Protein AF-A0A2V9BYD5-F1 (afdb_monomer)

pLDDT: mean 84.2, std 12.73, range [45.75, 96.81]

Foldseek 3Di:
DDPVLVVLLVVLLVQLVVLLVVLVVVDDPPPVVLLVLLLVLLLVQLLLWFDFVLDPDTDGLSVLSLLLCLLQHDLSSSLVSLLSSLQSNQCNNDPDNHDPSSSSSSSSQSNNLSNCLSVVLVVVCVVDVDPASLSSLLSSLVRSQCSSLLSVLVSVCVVVVHDSVVSSCSSCVPVVVVSVVSSVLSSVLSRVDDSNCSSVSSVVVSVVSVVVSVVSVVVVVVVVVVVPDPPPVVVVVVVVVVD

Radius of gyration: 20.86 Å; Cα contacts (8 Å, |Δi|>4): 288; chains: 1; bounding box: 42×45×77 Å

Solvent-accessible surface area (backbone atoms only — not comparable to full-atom values): 12587 Å² total; per-residue (Å²): 122,47,70,68,32,52,53,50,46,50,50,45,30,50,53,14,50,50,52,50,52,55,22,61,77,61,62,70,86,72,64,56,67,52,50,53,51,45,37,50,51,15,32,54,28,15,48,54,59,40,64,51,93,95,51,102,55,68,53,50,62,23,59,41,42,50,38,52,32,55,68,58,46,55,70,30,57,42,39,52,36,28,36,48,20,26,49,33,32,39,65,70,56,39,100,56,90,65,54,69,68,57,41,48,36,45,19,12,40,39,26,43,18,51,49,52,11,41,54,50,24,53,50,55,36,74,74,38,101,53,93,47,53,32,62,38,27,47,44,19,40,67,42,24,52,57,46,37,50,48,56,55,26,48,48,48,16,43,55,70,72,45,63,48,69,60,43,36,51,63,52,44,71,62,46,47,63,54,49,51,50,38,36,52,54,44,21,52,39,35,66,75,29,58,63,94,46,32,60,60,45,53,58,61,46,47,61,56,54,50,52,52,46,52,51,49,53,52,49,51,50,50,50,54,58,67,68,54,69,86,64,69,67,54,59,52,59,61,51,63,79,74,111

Nearest PDB structures (foldseek):
  6euq-assembly1_A  TM=2.515E-01  e=8.876E+00  Escherichia coli K-12

Mean predicted aligned error: 8.15 Å

Structure (mmCIF, N/CA/C/O backbone):
data_AF-A0A2V9BYD5-F1
#
_entry.id   AF-A0A2V9BYD5-F1
#
loop_
_atom_site.group_PDB
_atom_site.id
_atom_site.type_symbol
_atom_site.label_atom_id
_atom_site.label_alt_id
_atom_site.label_comp_id
_atom_site.label_asym_id
_atom_site.label_entity_id
_atom_site.label_seq_id
_atom_site.pdbx_PDB_ins_code
_atom_site.Cartn_x
_atom_site.Cartn_y
_atom_site.Cartn_z
_atom_site.occupancy
_atom_site.B_iso_or_equiv
_atom_site.auth_seq_id
_atom_site.auth_comp_id
_atom_site.auth_asym_id
_atom_site.auth_atom_id
_atom_site.pdbx_PDB_model_num
ATOM 1 N N . MET A 1 1 ? -22.678 6.443 14.290 1.00 62.56 1 MET A N 1
ATOM 2 C CA . MET A 1 1 ? -21.613 7.097 13.496 1.00 62.56 1 MET A CA 1
ATOM 3 C C . MET A 1 1 ? -22.011 8.544 13.267 1.00 62.56 1 MET A C 1
ATOM 5 O O . MET A 1 1 ? -23.100 8.745 12.730 1.00 62.56 1 MET A O 1
ATOM 9 N N . PRO A 1 2 ? -21.181 9.511 13.689 1.00 78.81 2 PRO A N 1
ATOM 10 C CA . PRO A 1 2 ? -21.442 10.937 13.492 1.00 78.81 2 PRO A CA 1
ATOM 11 C C . PRO A 1 2 ? -21.491 11.301 11.999 1.00 78.81 2 PRO A C 1
ATOM 13 O O . PRO A 1 2 ? -20.873 10.630 11.170 1.00 78.81 2 PRO A O 1
ATOM 16 N N . SER A 1 3 ? -22.244 12.352 11.652 1.00 85.31 3 SER A N 1
ATOM 17 C CA . SER A 1 3 ? -22.496 12.756 10.255 1.00 85.31 3 SER A CA 1
ATOM 18 C C . SER A 1 3 ? -21.201 13.048 9.485 1.00 85.31 3 SER A C 1
ATOM 20 O O . SER A 1 3 ? -21.023 12.586 8.359 1.00 85.31 3 SER A O 1
ATOM 22 N N . GLN A 1 4 ? -20.235 13.700 10.141 1.00 87.56 4 GLN A N 1
ATOM 23 C CA . GLN A 1 4 ? -18.936 14.014 9.541 1.00 87.56 4 GLN A CA 1
ATOM 24 C C . GLN A 1 4 ? -18.129 12.764 9.160 1.00 87.56 4 GLN A C 1
ATOM 26 O O . GLN A 1 4 ? -17.544 12.725 8.081 1.00 87.56 4 GLN A O 1
ATOM 31 N N . ALA A 1 5 ? -18.156 11.706 9.981 1.00 88.50 5 ALA A N 1
ATOM 32 C CA . ALA A 1 5 ? -17.495 10.441 9.651 1.00 88.50 5 ALA A CA 1
ATOM 33 C C . ALA A 1 5 ? -18.103 9.796 8.397 1.00 88.50 5 ALA A C 1
ATOM 35 O O . ALA A 1 5 ? -17.377 9.276 7.556 1.00 88.50 5 ALA A O 1
ATOM 36 N N . LYS A 1 6 ? -19.434 9.854 8.244 1.00 89.31 6 LYS A N 1
ATOM 37 C CA . LYS A 1 6 ? -20.120 9.310 7.061 1.00 89.31 6 LYS A CA 1
ATOM 38 C C . LYS A 1 6 ? -19.767 10.091 5.796 1.00 89.31 6 LYS A C 1
ATOM 40 O O . LYS A 1 6 ? -19.458 9.468 4.785 1.00 89.31 6 LYS A O 1
ATOM 45 N N . ALA A 1 7 ? -19.778 11.424 5.864 1.00 92.38 7 ALA A N 1
ATOM 46 C CA . ALA A 1 7 ? -19.403 12.284 4.743 1.00 92.38 7 ALA A CA 1
ATOM 47 C C . ALA A 1 7 ? -17.947 12.048 4.314 1.00 92.38 7 ALA A C 1
ATOM 49 O O . ALA A 1 7 ? -17.668 11.882 3.130 1.00 92.38 7 ALA A O 1
ATOM 50 N N . TYR A 1 8 ? -17.034 11.941 5.283 1.00 93.31 8 TYR A N 1
ATOM 51 C CA . TYR A 1 8 ? -15.632 11.633 5.024 1.00 93.31 8 TYR A CA 1
ATOM 52 C C . TYR A 1 8 ? -15.442 10.261 4.363 1.00 93.31 8 TYR A C 1
ATOM 54 O O . TYR A 1 8 ? -14.761 10.151 3.346 1.00 93.31 8 TYR A O 1
ATOM 62 N N . ILE A 1 9 ? -16.091 9.218 4.895 1.00 93.19 9 ILE A N 1
ATOM 63 C CA . ILE A 1 9 ? -16.059 7.874 4.304 1.00 93.19 9 ILE A CA 1
ATOM 64 C C . ILE A 1 9 ? -16.583 7.905 2.864 1.00 93.19 9 ILE A C 1
ATOM 66 O O . ILE A 1 9 ? -15.954 7.327 1.982 1.00 93.19 9 ILE A O 1
ATOM 70 N N . ALA A 1 10 ? -17.702 8.590 2.615 1.00 94.25 10 ALA A N 1
ATOM 71 C CA . ALA A 1 10 ? -18.280 8.709 1.280 1.00 94.25 10 ALA A CA 1
ATOM 72 C C . ALA A 1 10 ? -17.332 9.420 0.302 1.00 94.25 10 ALA A C 1
ATOM 74 O O . ALA A 1 10 ? -17.182 8.964 -0.828 1.00 94.25 10 ALA A O 1
ATOM 75 N N . LEU A 1 11 ? -16.646 10.479 0.745 1.00 96.38 11 LEU A N 1
ATOM 76 C CA . LEU A 1 11 ? -15.651 11.191 -0.059 1.00 96.38 11 LEU A CA 1
ATOM 77 C C . LEU A 1 11 ? -14.488 10.271 -0.439 1.00 96.38 11 LEU A C 1
ATOM 79 O O . LEU A 1 11 ? -14.145 10.174 -1.616 1.00 96.38 11 LEU A O 1
ATOM 83 N N . VAL A 1 12 ? -13.907 9.562 0.534 1.00 96.50 12 VAL A N 1
ATOM 84 C CA . VAL A 1 12 ? -12.781 8.650 0.282 1.00 96.50 12 VAL A CA 1
ATOM 85 C C . VAL A 1 12 ? -13.203 7.512 -0.646 1.00 96.50 12 VAL A C 1
ATOM 87 O O . VAL A 1 12 ? -12.491 7.227 -1.606 1.00 96.50 12 VAL A O 1
ATOM 90 N N . ILE A 1 13 ? -14.376 6.910 -0.420 1.00 96.44 13 ILE A N 1
ATOM 91 C CA . ILE A 1 13 ? -14.932 5.873 -1.302 1.00 96.44 13 ILE A CA 1
ATOM 92 C C . ILE A 1 13 ? -15.154 6.420 -2.714 1.00 96.44 13 ILE A C 1
ATOM 94 O O . ILE A 1 13 ? -14.769 5.760 -3.676 1.00 96.44 13 ILE A O 1
ATOM 98 N N . GLY A 1 14 ? -15.718 7.621 -2.854 1.00 96.69 14 GLY A N 1
ATOM 99 C CA . GLY A 1 14 ? -15.918 8.273 -4.147 1.00 96.69 14 GLY A CA 1
ATOM 100 C C . GLY A 1 14 ? -14.602 8.498 -4.894 1.00 96.69 14 GLY A C 1
ATOM 101 O O . GLY A 1 14 ? -14.488 8.123 -6.058 1.00 96.69 14 GLY A O 1
ATOM 102 N N . ALA A 1 15 ? -13.579 9.019 -4.210 1.00 96.56 15 ALA A N 1
ATOM 103 C CA . ALA A 1 15 ? -12.251 9.232 -4.783 1.00 96.56 15 ALA A CA 1
ATOM 104 C C . ALA A 1 15 ? -11.577 7.914 -5.200 1.00 96.56 15 ALA A C 1
ATOM 106 O O . ALA A 1 15 ? -11.063 7.809 -6.313 1.00 96.56 15 ALA A O 1
ATOM 107 N N . GLY A 1 16 ? -11.616 6.891 -4.341 1.00 94.44 16 GLY A N 1
ATOM 108 C CA . GLY A 1 16 ? -11.082 5.566 -4.657 1.00 94.44 16 GLY A CA 1
ATOM 109 C C . GLY A 1 16 ? -11.807 4.915 -5.836 1.00 94.44 16 GLY A C 1
ATOM 110 O O . GLY A 1 16 ? -11.158 4.405 -6.742 1.00 94.44 16 GLY A O 1
ATOM 111 N N . THR A 1 17 ? -13.138 5.013 -5.877 1.00 95.12 17 THR A N 1
ATOM 112 C CA . THR A 1 17 ? -13.960 4.485 -6.978 1.00 95.12 17 THR A CA 1
ATOM 113 C C . THR A 1 17 ? -13.633 5.183 -8.292 1.00 95.12 17 THR A C 1
ATOM 115 O O . THR A 1 17 ? -13.427 4.515 -9.301 1.00 95.12 17 THR A O 1
ATOM 118 N N . LEU A 1 18 ? -13.520 6.514 -8.284 1.00 96.38 18 LEU A N 1
ATOM 119 C CA . LEU A 1 18 ? -13.124 7.283 -9.462 1.00 96.38 18 LEU A CA 1
ATOM 120 C C . LEU A 1 18 ? -11.753 6.833 -9.983 1.00 96.38 18 LEU A C 1
ATOM 122 O O . LEU A 1 18 ? -11.600 6.586 -11.176 1.00 96.38 18 LEU A O 1
ATOM 126 N N . LEU A 1 19 ? -10.768 6.671 -9.098 1.00 95.38 19 LEU A N 1
ATOM 127 C CA . LEU A 1 19 ? -9.439 6.188 -9.476 1.00 95.38 19 LEU A CA 1
ATOM 128 C C . LEU A 1 19 ? -9.466 4.755 -10.017 1.00 95.38 19 LEU A C 1
ATOM 130 O O . LEU A 1 19 ? -8.765 4.466 -10.984 1.00 95.38 19 LEU A O 1
ATOM 134 N N . SER A 1 20 ? -10.294 3.875 -9.452 1.00 92.25 20 SER A N 1
ATOM 135 C CA . SER A 1 20 ? -10.503 2.525 -9.983 1.00 92.25 20 SER A CA 1
ATOM 136 C C . SER A 1 20 ? -11.144 2.539 -11.374 1.00 92.25 20 SER A C 1
ATOM 138 O O . SER A 1 20 ? -10.741 1.756 -12.230 1.00 92.25 20 SER A O 1
ATOM 140 N N . LEU A 1 21 ? -12.091 3.444 -11.639 1.00 94.81 21 LEU A N 1
ATOM 141 C CA . LEU A 1 21 ? -12.690 3.610 -12.969 1.00 94.81 21 LEU A CA 1
ATOM 142 C C . LEU A 1 21 ? -11.672 4.141 -13.988 1.00 94.81 21 LEU A C 1
ATOM 144 O O . LEU A 1 21 ? -11.596 3.633 -15.104 1.00 94.81 21 LEU A O 1
ATOM 148 N N . LEU A 1 22 ? -10.839 5.108 -13.596 1.00 93.56 22 LEU A N 1
ATOM 149 C CA . LEU A 1 22 ? -9.743 5.607 -14.435 1.00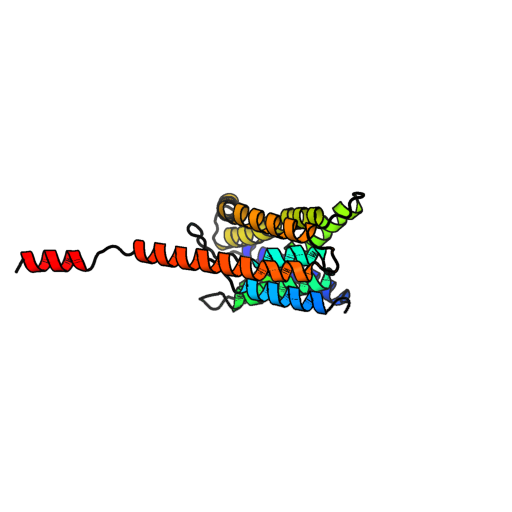 93.56 22 LEU A CA 1
ATOM 150 C C . LEU A 1 22 ? -8.704 4.513 -14.728 1.00 93.56 22 LEU A C 1
ATOM 152 O O . LEU A 1 22 ? -8.212 4.398 -15.851 1.00 93.56 22 LEU A O 1
ATOM 156 N N . ALA A 1 23 ? -8.391 3.678 -13.736 1.00 92.06 23 ALA A N 1
ATOM 157 C CA . ALA A 1 23 ? -7.541 2.504 -13.907 1.00 92.06 23 ALA A CA 1
ATOM 158 C C . ALA A 1 23 ? -8.154 1.488 -14.884 1.00 92.06 23 ALA A C 1
ATOM 160 O O . ALA A 1 23 ? -7.444 0.962 -15.736 1.00 92.06 23 ALA A O 1
ATOM 161 N N . ALA A 1 24 ? -9.465 1.247 -14.807 1.00 91.69 24 ALA A N 1
ATOM 162 C CA . ALA A 1 24 ? -10.163 0.357 -15.732 1.00 91.69 24 ALA A CA 1
ATOM 163 C C . ALA A 1 24 ? -10.139 0.889 -17.176 1.00 91.69 24 ALA A C 1
ATOM 165 O O . ALA A 1 24 ? -9.889 0.126 -18.105 1.00 91.69 24 ALA A O 1
ATOM 166 N N . GLY A 1 25 ? -10.324 2.200 -17.368 1.00 90.25 25 GLY A N 1
ATOM 167 C CA . GLY A 1 25 ? -10.255 2.837 -18.689 1.00 90.25 25 GLY A CA 1
ATOM 168 C C . GLY A 1 25 ? -8.849 2.869 -19.305 1.00 90.25 25 GLY A C 1
ATOM 169 O O . GLY A 1 25 ? -8.713 2.967 -20.518 1.00 90.25 25 GLY A O 1
ATOM 170 N N . SER A 1 26 ? -7.804 2.754 -18.481 1.00 88.88 26 SER A N 1
ATOM 171 C CA . SER A 1 26 ? -6.394 2.703 -18.901 1.00 88.88 26 SER A CA 1
ATOM 172 C C . SER A 1 26 ? -5.800 1.292 -18.814 1.00 88.88 26 SER A C 1
ATOM 174 O O . SER A 1 26 ? -4.579 1.119 -18.736 1.00 88.88 26 SER A O 1
ATOM 176 N N . TRP A 1 27 ? -6.652 0.262 -18.789 1.00 90.62 27 TRP A N 1
ATOM 177 C CA . TRP A 1 27 ? -6.196 -1.118 -18.701 1.00 90.62 27 TRP A CA 1
ATOM 178 C C . TRP A 1 27 ? -5.390 -1.520 -19.938 1.00 90.62 27 TRP A C 1
ATOM 180 O O . TRP A 1 27 ? -5.819 -1.340 -21.076 1.00 90.62 27 TRP A O 1
ATOM 190 N N . SER A 1 28 ? -4.228 -2.124 -19.703 1.00 83.75 28 SER A N 1
ATOM 191 C CA . SER A 1 28 ? -3.394 -2.710 -20.744 1.00 83.75 28 SER A CA 1
ATOM 192 C C . SER A 1 28 ? -2.882 -4.068 -20.279 1.00 83.75 28 SER A C 1
ATOM 194 O O . SER A 1 28 ? -2.518 -4.255 -19.118 1.00 83.75 28 SER A O 1
ATOM 196 N N . SER A 1 29 ? -2.862 -5.039 -21.192 1.00 80.62 29 SER A N 1
ATOM 197 C CA . SER A 1 29 ? -2.479 -6.431 -20.899 1.00 80.62 29 SER A CA 1
ATOM 198 C C . SER A 1 29 ? -0.971 -6.675 -21.038 1.00 80.62 29 SER A C 1
ATOM 200 O O . SER A 1 29 ? -0.528 -7.787 -21.324 1.00 80.62 29 SER A O 1
ATOM 202 N N . VAL A 1 30 ? -0.161 -5.635 -20.851 1.00 79.94 30 VAL A N 1
ATOM 203 C CA . VAL A 1 30 ? 1.300 -5.729 -20.907 1.00 79.94 30 VAL A CA 1
ATOM 204 C C . VAL A 1 30 ? 1.822 -6.307 -19.588 1.00 79.94 30 VAL A C 1
ATOM 206 O O . VAL A 1 30 ? 1.355 -5.946 -18.511 1.00 79.94 30 VAL A O 1
ATOM 209 N N . ASN A 1 31 ? 2.803 -7.212 -19.652 1.00 81.12 31 ASN A N 1
ATOM 210 C CA . ASN A 1 31 ? 3.473 -7.783 -18.474 1.00 81.12 31 ASN A CA 1
ATOM 211 C C . ASN A 1 31 ? 2.532 -8.474 -17.455 1.00 81.12 31 ASN A C 1
ATOM 213 O O . ASN A 1 31 ? 2.708 -8.353 -16.242 1.00 81.12 31 ASN A O 1
ATOM 217 N N . LEU A 1 32 ? 1.575 -9.281 -17.940 1.00 89.19 32 LEU A N 1
ATOM 218 C CA . LEU A 1 32 ? 0.634 -10.038 -17.092 1.00 89.19 32 LEU A CA 1
ATOM 219 C C . LEU A 1 32 ? 1.308 -11.003 -16.104 1.00 89.19 32 LEU A C 1
ATOM 221 O O . LEU A 1 32 ? 0.773 -11.250 -15.026 1.00 89.19 32 LEU A O 1
ATOM 225 N N . ARG A 1 33 ? 2.480 -11.553 -16.450 1.00 90.50 33 ARG A N 1
ATOM 226 C CA . ARG A 1 33 ? 3.222 -12.476 -15.574 1.00 90.50 33 ARG A CA 1
ATOM 227 C C . ARG A 1 33 ? 3.709 -11.774 -14.292 1.00 90.50 33 ARG A C 1
ATOM 229 O O . ARG A 1 33 ? 3.301 -12.215 -13.220 1.00 90.50 33 ARG A O 1
ATOM 236 N N . PRO A 1 34 ? 4.508 -10.683 -14.357 1.00 90.81 34 PRO A N 1
ATOM 237 C CA . PRO A 1 34 ? 4.808 -9.863 -13.184 1.00 90.81 34 PRO A CA 1
ATOM 238 C C . PRO A 1 34 ? 3.554 -9.436 -12.422 1.00 90.81 34 PRO A C 1
ATOM 240 O O . PRO A 1 34 ? 3.506 -9.606 -11.209 1.00 90.81 34 PRO A O 1
ATOM 243 N N . PHE A 1 35 ? 2.521 -8.959 -13.123 1.00 92.62 35 PHE A N 1
ATOM 244 C CA . PHE A 1 35 ? 1.263 -8.552 -12.495 1.00 92.62 35 PHE A CA 1
ATOM 245 C C . PHE A 1 35 ? 0.640 -9.664 -11.637 1.00 92.62 35 PHE A C 1
ATOM 247 O O . PHE A 1 35 ? 0.345 -9.430 -10.468 1.00 92.62 35 PHE A O 1
ATOM 254 N N . ALA A 1 36 ? 0.496 -10.880 -12.174 1.00 94.00 36 ALA A N 1
ATOM 255 C CA . ALA A 1 36 ? -0.065 -12.013 -11.440 1.00 94.00 36 ALA A CA 1
ATOM 256 C C . ALA A 1 36 ? 0.776 -12.384 -10.207 1.00 94.00 36 ALA A C 1
ATOM 258 O O . ALA A 1 36 ? 0.223 -12.700 -9.153 1.00 94.00 36 ALA A O 1
ATOM 259 N N . ILE A 1 37 ? 2.107 -12.297 -10.314 1.00 93.69 37 ILE A N 1
ATOM 260 C CA . ILE A 1 37 ? 3.022 -12.544 -9.193 1.00 93.69 37 ILE A CA 1
ATOM 261 C C . ILE A 1 37 ? 2.822 -11.484 -8.107 1.00 93.69 37 ILE A C 1
ATOM 263 O O . ILE A 1 37 ? 2.576 -11.840 -6.959 1.00 93.69 37 ILE A O 1
ATOM 267 N N . TYR A 1 38 ? 2.865 -10.194 -8.447 1.00 93.31 38 TYR A N 1
ATOM 268 C CA . TYR A 1 38 ? 2.649 -9.121 -7.472 1.00 93.31 38 TYR A CA 1
ATOM 269 C C . TYR A 1 38 ? 1.257 -9.176 -6.840 1.00 93.31 38 TYR A C 1
ATOM 271 O O . TYR A 1 38 ? 1.133 -8.947 -5.639 1.00 93.31 38 TYR A O 1
ATOM 279 N N . LEU A 1 39 ? 0.227 -9.528 -7.613 1.00 94.50 39 LEU A N 1
ATOM 280 C CA . LEU A 1 39 ? -1.130 -9.730 -7.113 1.00 94.50 39 LEU A CA 1
ATOM 281 C C . LEU A 1 39 ? -1.182 -10.857 -6.077 1.00 94.50 39 LEU A C 1
ATOM 283 O O . LEU A 1 39 ? -1.702 -10.653 -4.981 1.00 94.50 39 LEU A O 1
ATOM 287 N N . GLY A 1 40 ? -0.604 -12.018 -6.397 1.00 93.75 40 GLY A N 1
ATOM 288 C CA . GLY A 1 40 ? -0.516 -13.148 -5.475 1.00 93.75 40 GLY A CA 1
ATOM 289 C C . GLY A 1 40 ? 0.269 -12.792 -4.214 1.00 93.75 40 GLY A C 1
ATOM 290 O O . GLY A 1 40 ? -0.224 -12.985 -3.108 1.00 93.75 40 GLY A O 1
ATOM 291 N N . LEU A 1 41 ? 1.453 -12.196 -4.364 1.00 93.25 41 LEU A N 1
ATOM 292 C CA . LEU A 1 41 ? 2.301 -11.786 -3.244 1.00 93.25 41 LEU A CA 1
ATOM 293 C C . LEU A 1 41 ? 1.605 -10.772 -2.330 1.00 93.25 41 LEU A C 1
ATOM 295 O O . LEU A 1 41 ? 1.596 -10.950 -1.114 1.00 93.25 41 LEU A O 1
ATOM 299 N N . ALA A 1 42 ? 0.975 -9.742 -2.898 1.00 92.75 42 ALA A N 1
ATOM 300 C CA . ALA A 1 42 ? 0.234 -8.749 -2.130 1.00 92.75 42 ALA A CA 1
ATOM 301 C C . ALA A 1 42 ? -0.989 -9.361 -1.435 1.00 92.75 42 ALA A C 1
ATOM 303 O O . ALA A 1 42 ? -1.274 -9.001 -0.293 1.00 92.75 42 ALA A O 1
ATOM 304 N N . ALA A 1 43 ? -1.692 -10.299 -2.076 1.00 92.06 43 ALA A N 1
ATOM 305 C CA . ALA A 1 43 ? -2.803 -11.029 -1.470 1.00 92.06 43 ALA A CA 1
ATOM 306 C C . ALA A 1 43 ? -2.332 -11.900 -0.294 1.00 92.06 43 ALA A C 1
ATOM 308 O O . ALA A 1 43 ? -2.871 -11.777 0.805 1.00 92.06 43 ALA A O 1
ATOM 309 N N . LEU A 1 44 ? -1.280 -12.706 -0.478 1.00 90.94 44 LEU A N 1
ATOM 310 C CA . LEU A 1 44 ? -0.685 -13.510 0.594 1.00 90.94 44 LEU A CA 1
ATOM 311 C C . LEU A 1 44 ? -0.232 -12.615 1.753 1.00 90.94 44 LEU A C 1
ATOM 313 O O . LEU A 1 44 ? -0.623 -12.832 2.896 1.00 90.94 44 LEU A O 1
ATOM 317 N N . ALA A 1 45 ? 0.511 -11.548 1.460 1.00 88.69 45 ALA A N 1
ATOM 318 C CA . ALA A 1 45 ? 0.959 -10.580 2.456 1.00 88.69 45 ALA A CA 1
ATOM 319 C C . ALA A 1 45 ? -0.203 -9.865 3.166 1.00 88.69 45 ALA A C 1
ATOM 321 O O . ALA A 1 45 ? -0.086 -9.505 4.334 1.00 88.69 45 ALA A O 1
ATOM 322 N N . SER A 1 46 ? -1.339 -9.677 2.492 1.00 88.06 46 SER A N 1
ATOM 323 C CA . SER A 1 46 ? -2.553 -9.103 3.088 1.00 88.06 46 SER A CA 1
ATOM 324 C C . SER A 1 46 ? -3.224 -10.051 4.083 1.00 88.06 46 SER A C 1
ATOM 326 O O . SER A 1 46 ? -3.847 -9.586 5.039 1.00 88.06 46 SER A O 1
ATOM 328 N N . ALA A 1 47 ? -3.085 -11.365 3.886 1.00 85.38 47 ALA A N 1
ATOM 329 C CA . ALA A 1 47 ? -3.582 -12.375 4.817 1.00 85.38 47 ALA A CA 1
ATOM 330 C C . ALA A 1 47 ? -2.710 -12.490 6.085 1.00 85.38 47 ALA A C 1
ATOM 332 O O . ALA A 1 47 ? -3.222 -12.835 7.149 1.00 85.38 47 ALA A O 1
ATOM 333 N N . LEU A 1 48 ? -1.418 -12.144 6.002 1.00 82.88 48 LEU A N 1
ATOM 334 C CA . LEU A 1 48 ? -0.444 -12.210 7.103 1.00 82.88 48 LEU A CA 1
ATOM 335 C C . LEU A 1 48 ? -0.554 -11.024 8.076 1.00 82.88 48 LEU A C 1
ATOM 337 O O . LEU A 1 48 ? 0.397 -10.265 8.279 1.00 82.88 48 LEU A O 1
ATOM 341 N N . LYS A 1 49 ? -1.722 -10.835 8.693 1.00 76.81 49 LYS A N 1
ATOM 342 C CA . LYS A 1 49 ? -1.900 -9.784 9.700 1.00 76.81 49 LYS A CA 1
ATOM 343 C C . LYS A 1 49 ? -1.199 -10.138 11.003 1.00 76.81 49 LYS A C 1
ATOM 345 O O . LYS A 1 49 ? -1.559 -11.103 11.670 1.00 76.81 49 LYS A O 1
ATOM 350 N N . VAL A 1 50 ? -0.270 -9.283 11.414 1.00 69.25 50 VAL A N 1
ATOM 351 C CA . VAL A 1 50 ? 0.392 -9.381 12.715 1.00 69.25 50 VAL A CA 1
ATOM 352 C C . VAL A 1 50 ? -0.186 -8.328 13.647 1.00 69.25 50 VAL A C 1
ATOM 354 O O . VAL A 1 50 ? -0.379 -7.170 13.266 1.00 69.25 50 VAL A O 1
ATOM 357 N N . ARG A 1 51 ? -0.446 -8.721 14.894 1.00 65.69 51 ARG A N 1
ATOM 358 C CA . ARG A 1 51 ? -0.676 -7.777 15.986 1.00 65.69 51 ARG A CA 1
ATOM 359 C C . ARG A 1 51 ? 0.673 -7.465 16.620 1.00 65.69 51 ARG A C 1
ATOM 361 O O . ARG A 1 51 ? 1.326 -8.373 17.119 1.00 65.69 51 ARG A O 1
ATOM 368 N N . ILE A 1 52 ? 1.118 -6.219 16.554 1.00 60.47 52 ILE A N 1
ATOM 369 C CA . ILE A 1 52 ? 2.383 -5.826 17.181 1.00 60.47 52 ILE A CA 1
ATOM 370 C C . ILE A 1 52 ? 2.102 -5.576 18.674 1.00 60.47 52 ILE A C 1
ATOM 372 O O . ILE A 1 52 ? 1.129 -4.872 18.976 1.00 60.47 52 ILE A O 1
ATOM 376 N N . PRO A 1 53 ? 2.896 -6.136 19.611 1.00 54.22 53 PRO A N 1
ATOM 377 C CA . PRO A 1 53 ? 2.794 -5.808 21.032 1.00 54.22 53 PRO A CA 1
ATOM 378 C C . PRO A 1 53 ? 2.822 -4.287 21.230 1.00 54.22 53 PRO A C 1
ATOM 380 O O . PRO A 1 53 ? 3.745 -3.624 20.769 1.00 54.22 53 PRO A O 1
ATOM 383 N N . GLY A 1 54 ? 1.795 -3.721 21.871 1.00 54.78 54 GLY A N 1
ATOM 384 C CA . GLY A 1 54 ? 1.659 -2.267 22.056 1.00 54.78 54 GLY A CA 1
ATOM 385 C C . GLY A 1 54 ? 0.727 -1.552 21.065 1.00 54.78 54 GLY A C 1
ATOM 386 O O . GLY A 1 54 ? 0.442 -0.369 21.256 1.00 54.78 54 GLY A O 1
ATOM 387 N N . MET A 1 55 ? 0.182 -2.251 20.060 1.00 59.06 55 MET A N 1
ATOM 388 C CA . MET A 1 55 ? -0.865 -1.729 19.171 1.00 59.06 55 MET A CA 1
ATOM 389 C C . MET A 1 55 ? -2.231 -2.384 19.420 1.00 59.06 55 MET A C 1
ATOM 391 O O . MET A 1 55 ? -2.378 -3.607 19.443 1.00 59.06 55 MET A O 1
ATOM 395 N N . GLU A 1 56 ? -3.284 -1.564 19.499 1.00 57.56 56 GLU A N 1
ATOM 396 C CA . GLU A 1 56 ? -4.675 -2.050 19.534 1.00 57.56 56 GLU A CA 1
ATOM 397 C C . GLU A 1 56 ? -5.153 -2.613 18.179 1.00 57.56 56 GLU A C 1
ATOM 399 O O . GLU A 1 56 ? -6.216 -3.227 18.118 1.00 57.56 56 GLU A O 1
ATOM 404 N N . GLY A 1 57 ? -4.352 -2.482 17.113 1.00 64.25 57 GLY A N 1
ATOM 405 C CA . GLY A 1 57 ? -4.669 -2.937 15.758 1.00 64.25 57 GLY A CA 1
ATOM 406 C C . GLY A 1 57 ? -3.674 -3.942 15.169 1.00 64.25 57 GLY A C 1
ATOM 407 O O . GLY A 1 57 ? -2.640 -4.264 15.749 1.00 64.25 57 GLY A O 1
ATOM 408 N N . THR A 1 58 ? -4.009 -4.430 13.979 1.00 70.38 58 THR A N 1
ATOM 409 C CA . THR A 1 58 ? -3.196 -5.348 13.167 1.00 70.38 58 THR A CA 1
ATOM 410 C C . THR A 1 58 ? -2.646 -4.635 11.937 1.00 70.38 58 THR A C 1
ATOM 412 O O . THR A 1 58 ? -3.391 -3.887 11.301 1.00 70.38 58 THR A O 1
ATOM 415 N N . ILE A 1 59 ? -1.404 -4.923 11.552 1.00 76.25 59 ILE A N 1
ATOM 416 C CA . ILE A 1 59 ? -0.776 -4.392 10.333 1.00 76.25 59 ILE A CA 1
ATOM 417 C C . ILE A 1 59 ? -0.423 -5.555 9.392 1.00 76.25 59 ILE A C 1
ATOM 419 O O . ILE A 1 59 ? -0.053 -6.636 9.852 1.00 76.25 59 ILE A O 1
ATOM 423 N N . SER A 1 60 ? -0.562 -5.342 8.079 1.00 81.81 60 SER A N 1
ATOM 424 C CA . SER A 1 60 ? -0.179 -6.294 7.028 1.00 81.81 60 SER A CA 1
ATOM 425 C C . SER A 1 60 ? 1.008 -5.785 6.194 1.00 81.81 60 SER A C 1
ATOM 427 O O . SER A 1 60 ? 1.025 -4.607 5.830 1.00 81.81 60 SER A O 1
ATOM 429 N N . PRO A 1 61 ? 1.947 -6.663 5.792 1.00 84.38 61 PRO A N 1
ATOM 430 C CA . PRO A 1 61 ? 3.108 -6.303 4.964 1.00 84.38 61 PRO A CA 1
ATOM 431 C C . PRO A 1 61 ? 2.802 -6.065 3.478 1.00 84.38 61 PRO A C 1
ATOM 433 O O . PRO A 1 61 ? 3.723 -5.874 2.686 1.00 84.38 61 PRO A O 1
ATOM 436 N N . ASN A 1 62 ? 1.531 -6.059 3.070 1.00 89.69 62 ASN A N 1
ATOM 437 C CA . ASN A 1 62 ? 1.124 -5.904 1.668 1.00 89.69 62 ASN A CA 1
ATOM 438 C C . ASN A 1 62 ? 1.667 -4.639 0.985 1.00 89.69 62 ASN A C 1
ATOM 440 O O . ASN A 1 62 ? 1.938 -4.664 -0.215 1.00 89.69 62 ASN A O 1
ATOM 444 N N . PHE A 1 63 ? 1.888 -3.562 1.741 1.00 89.62 63 PHE A N 1
ATOM 445 C CA . PHE A 1 63 ? 2.417 -2.311 1.209 1.00 89.62 63 PHE A CA 1
ATOM 446 C C . PHE A 1 63 ? 3.791 -2.478 0.546 1.00 89.62 63 PHE A C 1
ATOM 448 O O . PHE A 1 63 ? 4.046 -1.818 -0.451 1.00 89.62 63 PHE A O 1
ATOM 455 N N . VAL A 1 64 ? 4.653 -3.384 1.026 1.00 91.88 64 VAL A N 1
ATOM 456 C CA . VAL A 1 64 ? 5.988 -3.621 0.440 1.00 91.88 64 VAL A CA 1
ATOM 457 C C . VAL A 1 64 ? 5.857 -4.061 -1.021 1.00 91.88 64 VAL A C 1
ATOM 459 O O . VAL A 1 64 ? 6.543 -3.549 -1.905 1.00 91.88 64 VAL A O 1
ATOM 462 N N . PHE A 1 65 ? 4.911 -4.961 -1.291 1.00 94.00 65 PHE A N 1
ATOM 463 C CA . PHE A 1 65 ? 4.627 -5.449 -2.639 1.00 94.00 65 PHE A CA 1
ATOM 464 C C . PHE A 1 65 ? 3.904 -4.406 -3.493 1.00 94.00 65 PHE A C 1
ATOM 466 O O . PHE A 1 65 ? 4.147 -4.346 -4.695 1.00 94.00 65 PHE A O 1
ATOM 473 N N . LEU A 1 66 ? 3.074 -3.548 -2.886 1.00 93.50 66 LEU A N 1
ATOM 474 C CA . LEU A 1 66 ? 2.485 -2.398 -3.577 1.00 93.50 66 LEU A CA 1
ATOM 475 C C . LEU A 1 66 ? 3.551 -1.386 -4.013 1.00 93.50 66 LEU A C 1
ATOM 477 O O . LEU A 1 66 ? 3.497 -0.920 -5.146 1.00 93.50 66 LEU A O 1
ATOM 481 N N . LEU A 1 67 ? 4.534 -1.082 -3.160 1.00 94.12 67 LEU A N 1
ATOM 482 C CA . LEU A 1 67 ? 5.629 -0.168 -3.495 1.00 94.12 67 LEU A CA 1
ATOM 483 C C . LEU A 1 67 ? 6.485 -0.706 -4.641 1.00 94.12 67 LEU A C 1
ATOM 485 O O . LEU A 1 67 ? 6.774 0.026 -5.580 1.00 94.12 67 LEU A O 1
ATOM 489 N N . LEU A 1 68 ? 6.837 -1.993 -4.615 1.00 94.00 68 LEU A N 1
ATOM 490 C CA . LEU A 1 68 ? 7.535 -2.619 -5.740 1.00 94.00 68 LEU A CA 1
ATOM 491 C C . LEU A 1 68 ?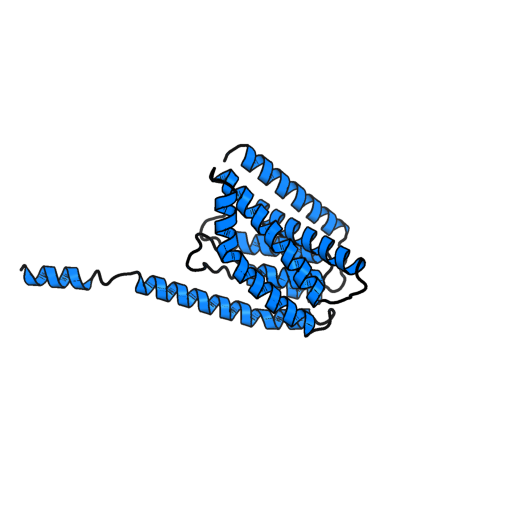 6.668 -2.666 -7.007 1.00 94.00 68 LEU A C 1
ATOM 493 O O . LEU A 1 68 ? 7.184 -2.484 -8.107 1.00 94.00 68 LEU A O 1
ATOM 497 N N . GLY A 1 69 ? 5.356 -2.859 -6.856 1.00 92.81 69 GLY A N 1
ATOM 498 C CA . GLY A 1 69 ? 4.395 -2.770 -7.952 1.00 92.81 69 GLY A CA 1
ATOM 499 C C . GLY A 1 69 ? 4.372 -1.386 -8.605 1.00 92.81 69 GLY A C 1
ATOM 500 O O . GLY A 1 69 ? 4.348 -1.313 -9.825 1.00 92.81 69 GLY A O 1
ATOM 501 N N . ILE A 1 70 ? 4.456 -0.299 -7.830 1.00 94.12 70 ILE A N 1
ATOM 502 C CA . ILE A 1 70 ? 4.527 1.083 -8.351 1.00 94.12 70 ILE A CA 1
ATOM 503 C C . ILE A 1 70 ? 5.743 1.295 -9.266 1.00 94.12 70 ILE A C 1
ATOM 505 O O . ILE A 1 70 ? 5.669 2.061 -10.227 1.00 94.12 70 ILE A O 1
ATOM 509 N N . VAL A 1 71 ? 6.852 0.611 -8.984 1.00 93.19 71 VAL A N 1
ATOM 510 C CA . VAL A 1 71 ? 8.067 0.686 -9.807 1.00 93.19 71 VAL A CA 1
ATOM 511 C C . VAL A 1 71 ? 7.970 -0.201 -11.046 1.00 93.19 71 VAL A C 1
ATOM 513 O O . VAL A 1 71 ? 8.425 0.183 -12.119 1.00 93.19 71 VAL A O 1
ATOM 516 N N . ALA A 1 72 ? 7.413 -1.405 -10.902 1.00 90.81 72 ALA A N 1
ATOM 517 C CA . ALA A 1 72 ? 7.491 -2.448 -11.924 1.00 90.81 72 ALA A CA 1
ATOM 518 C C . ALA A 1 72 ? 6.268 -2.534 -12.855 1.00 90.81 72 ALA A C 1
ATOM 520 O O . ALA A 1 72 ? 6.350 -3.170 -13.908 1.00 90.81 72 ALA A O 1
ATOM 521 N N . LEU A 1 73 ? 5.124 -1.971 -12.461 1.00 91.38 73 LEU A N 1
ATOM 522 C CA . LEU A 1 73 ? 3.831 -2.176 -13.114 1.00 91.38 73 LEU A CA 1
ATOM 523 C C . LEU A 1 73 ? 3.177 -0.857 -13.521 1.00 91.38 73 LEU A C 1
ATOM 525 O O . LEU A 1 73 ? 3.514 0.224 -13.045 1.00 91.38 73 LEU A O 1
ATOM 529 N N . GLN A 1 74 ? 2.181 -0.962 -14.396 1.00 92.06 74 GLN A N 1
ATOM 530 C CA . GLN A 1 74 ? 1.363 0.182 -14.780 1.00 92.06 74 GLN A CA 1
ATOM 531 C C . GLN A 1 74 ? 0.370 0.554 -13.675 1.00 92.06 74 GLN A C 1
ATOM 533 O O . GLN A 1 74 ? -0.076 -0.292 -12.898 1.00 92.06 74 GLN A O 1
ATOM 538 N N . PHE A 1 75 ? -0.055 1.819 -13.663 1.00 92.38 75 PHE A N 1
ATOM 539 C CA . PHE A 1 75 ? -1.020 2.343 -12.692 1.00 92.38 75 PHE A CA 1
ATOM 540 C C . PHE A 1 75 ? -2.282 1.473 -12.559 1.00 92.38 75 PHE A C 1
ATOM 542 O O . PHE A 1 75 ? -2.711 1.179 -11.443 1.00 92.38 75 PHE A O 1
ATOM 549 N N . SER A 1 76 ? -2.850 1.018 -13.679 1.00 93.69 76 SER A N 1
ATOM 550 C CA . SER A 1 76 ? -4.067 0.200 -13.689 1.00 93.69 76 SER A CA 1
ATOM 551 C C . SER A 1 76 ? -3.884 -1.139 -12.965 1.00 93.69 76 SER A C 1
ATOM 553 O O . SER A 1 76 ? -4.737 -1.551 -12.179 1.00 93.69 76 SER A O 1
ATOM 555 N N . GLN A 1 77 ? -2.727 -1.772 -13.139 1.00 94.12 77 GLN A N 1
ATOM 556 C CA . GLN A 1 77 ? -2.346 -3.003 -12.448 1.00 94.12 77 GLN A CA 1
ATOM 557 C C . GLN A 1 77 ? -2.134 -2.773 -10.946 1.00 94.12 77 GLN A C 1
ATOM 559 O O . GLN A 1 77 ? -2.642 -3.542 -10.131 1.00 94.12 77 GLN A O 1
ATOM 564 N N . VAL A 1 78 ? -1.454 -1.688 -10.561 1.00 94.88 78 VAL A N 1
ATOM 565 C CA . VAL A 1 78 ? -1.260 -1.309 -9.148 1.00 94.88 78 VAL A CA 1
ATOM 566 C C . VAL A 1 78 ? -2.598 -1.030 -8.456 1.00 94.88 78 VAL A C 1
ATOM 568 O O . VAL A 1 78 ? -2.797 -1.428 -7.306 1.00 94.88 78 VAL A O 1
ATOM 571 N N . ALA A 1 79 ? -3.546 -0.399 -9.153 1.00 95.19 79 ALA A N 1
ATOM 572 C CA . ALA A 1 79 ? -4.889 -0.147 -8.635 1.00 95.19 79 ALA A CA 1
ATOM 573 C C . ALA A 1 79 ? -5.668 -1.452 -8.385 1.00 95.19 79 ALA A C 1
ATOM 575 O O . ALA A 1 79 ? -6.331 -1.592 -7.358 1.00 95.19 79 ALA A O 1
ATOM 576 N N . VAL A 1 80 ? -5.553 -2.442 -9.277 1.00 95.31 80 VAL A N 1
ATOM 577 C CA . VAL A 1 80 ? -6.167 -3.765 -9.069 1.00 95.31 80 VAL A CA 1
ATOM 578 C C . VAL A 1 80 ? -5.514 -4.502 -7.900 1.00 95.31 80 VAL A C 1
ATOM 580 O O . VAL A 1 80 ? -6.218 -5.078 -7.072 1.00 95.31 80 VAL A O 1
ATOM 583 N N . ILE A 1 81 ? -4.183 -4.451 -7.787 1.00 95.81 81 ILE A N 1
ATOM 584 C CA . ILE A 1 81 ? -3.461 -5.080 -6.674 1.00 95.81 81 ILE A CA 1
ATOM 585 C C . ILE A 1 81 ? -3.857 -4.439 -5.341 1.00 95.81 81 ILE A C 1
ATOM 587 O O . ILE A 1 81 ? -4.105 -5.162 -4.380 1.00 95.81 81 ILE A O 1
ATOM 591 N N . SER A 1 82 ? -3.964 -3.109 -5.265 1.00 94.81 82 SER A N 1
ATOM 592 C CA . SER A 1 82 ? -4.368 -2.420 -4.031 1.00 94.81 82 SER A CA 1
ATOM 593 C C . SER A 1 82 ? -5.812 -2.733 -3.636 1.00 94.81 82 SER A C 1
ATOM 595 O O . SER A 1 82 ? -6.082 -2.962 -2.455 1.00 94.81 82 SER A O 1
ATOM 597 N N . LEU A 1 83 ? -6.719 -2.849 -4.610 1.00 94.88 83 LEU A N 1
ATOM 598 C CA . LEU A 1 83 ? -8.091 -3.292 -4.373 1.00 94.88 83 LEU A CA 1
ATOM 599 C C . LEU A 1 83 ? -8.136 -4.733 -3.837 1.00 94.88 83 LEU A C 1
ATOM 601 O O . LEU A 1 83 ? -8.749 -4.991 -2.801 1.00 94.88 83 LEU A O 1
ATOM 605 N N . ALA A 1 84 ? -7.453 -5.667 -4.502 1.00 94.50 84 ALA A N 1
ATOM 606 C CA . ALA A 1 84 ? -7.404 -7.068 -4.090 1.00 94.50 84 ALA A CA 1
ATOM 607 C C . ALA A 1 84 ? -6.760 -7.234 -2.705 1.00 94.50 84 ALA A C 1
ATOM 609 O O . ALA A 1 84 ? -7.293 -7.947 -1.855 1.00 94.50 84 ALA A O 1
ATOM 610 N N . ALA A 1 85 ? -5.661 -6.523 -2.448 1.00 92.81 85 ALA A N 1
ATOM 611 C CA . ALA A 1 85 ? -4.991 -6.498 -1.156 1.00 92.81 85 ALA A CA 1
ATOM 612 C C . ALA A 1 85 ? -5.938 -6.027 -0.043 1.00 92.81 85 ALA A C 1
ATOM 614 O O . ALA A 1 85 ? -6.043 -6.688 0.989 1.00 92.81 85 ALA A O 1
ATOM 615 N N . ALA A 1 86 ? -6.699 -4.949 -0.261 1.00 91.38 86 ALA A N 1
ATOM 616 C CA . ALA A 1 86 ? -7.677 -4.476 0.716 1.00 91.38 86 ALA A CA 1
ATOM 617 C C . ALA A 1 86 ? -8.799 -5.486 0.975 1.00 91.38 86 ALA A C 1
ATOM 619 O O . ALA A 1 86 ? -9.220 -5.651 2.123 1.00 91.38 86 ALA A O 1
ATOM 620 N N . LEU A 1 87 ? -9.293 -6.156 -0.071 1.00 91.44 87 LEU A N 1
ATOM 621 C CA . LEU A 1 87 ? -10.336 -7.173 0.055 1.00 91.44 87 LEU A CA 1
ATOM 622 C C . LEU A 1 87 ? -9.837 -8.366 0.867 1.00 91.44 87 LEU A C 1
ATOM 624 O O . LEU A 1 87 ? -10.487 -8.750 1.835 1.00 91.44 87 LEU A O 1
ATOM 628 N N . VAL A 1 88 ? -8.660 -8.902 0.539 1.00 90.69 88 VAL A N 1
ATOM 629 C CA . VAL A 1 88 ? -8.060 -10.015 1.287 1.00 90.69 88 VAL A CA 1
ATOM 630 C C . VAL A 1 88 ? -7.774 -9.597 2.727 1.00 90.69 88 VAL A C 1
ATOM 632 O O . VAL A 1 88 ? -8.168 -10.295 3.661 1.00 90.69 88 VAL A O 1
ATOM 635 N N . GLN A 1 89 ? -7.184 -8.417 2.927 1.00 87.00 89 GLN A N 1
ATOM 636 C CA . GLN A 1 89 ? -6.916 -7.870 4.254 1.00 87.00 89 GLN A CA 1
ATOM 637 C C . GLN A 1 89 ? -8.209 -7.730 5.067 1.00 87.00 89 GLN A C 1
ATOM 639 O O . GLN A 1 89 ? -8.229 -8.035 6.258 1.00 87.00 89 GLN A O 1
ATOM 644 N N . SER A 1 90 ? -9.305 -7.282 4.461 1.00 85.62 90 SER A N 1
ATOM 645 C CA . SER A 1 90 ? -10.557 -7.049 5.184 1.00 85.62 90 SER A CA 1
ATOM 646 C C . SER A 1 90 ? -11.338 -8.336 5.449 1.00 85.62 90 SER A C 1
ATOM 648 O O . SER A 1 90 ? -11.869 -8.496 6.544 1.00 85.62 90 SER A O 1
ATOM 650 N N . LEU A 1 91 ? -11.405 -9.245 4.473 1.00 83.19 91 LEU A N 1
ATOM 651 C CA . LEU A 1 91 ? -12.245 -10.444 4.521 1.00 83.19 91 LEU A CA 1
ATOM 652 C C . LEU A 1 91 ? -11.561 -11.630 5.204 1.00 83.19 91 LEU A C 1
ATOM 654 O O . LEU A 1 91 ? -12.205 -12.327 5.981 1.00 83.19 91 LEU A O 1
ATOM 658 N N . TRP A 1 92 ? -10.275 -11.862 4.931 1.00 77.12 92 TRP A N 1
ATOM 659 C CA . TRP A 1 92 ? -9.575 -13.064 5.396 1.00 77.12 92 TRP A CA 1
ATOM 660 C C . TRP A 1 92 ? -9.096 -12.942 6.840 1.00 77.12 92 TRP A C 1
ATOM 662 O O . TRP A 1 92 ? -9.122 -13.892 7.613 1.00 77.12 92 TRP A O 1
ATOM 672 N N . ALA A 1 93 ? -8.654 -11.749 7.221 1.00 59.12 93 ALA A N 1
ATOM 673 C CA . ALA A 1 93 ? -7.932 -11.540 8.466 1.00 59.12 93 ALA A CA 1
ATOM 674 C C . ALA A 1 93 ? -8.740 -10.721 9.488 1.00 59.12 93 ALA A C 1
ATOM 676 O O . ALA A 1 93 ? -8.182 -9.911 10.231 1.00 59.12 93 ALA A O 1
ATOM 677 N N . SER A 1 94 ? -10.067 -10.869 9.493 1.00 60.16 94 SER A N 1
ATOM 678 C CA . SER A 1 94 ? -10.951 -10.238 10.478 1.00 60.16 94 SER A CA 1
ATOM 679 C C . SER A 1 94 ? -11.679 -11.309 11.290 1.00 60.16 94 SER A C 1
ATOM 681 O O . SER A 1 94 ? -12.525 -12.022 10.764 1.00 60.16 94 SER A O 1
ATOM 683 N N . ALA A 1 95 ? -11.381 -11.398 12.591 1.00 55.50 95 ALA A N 1
ATOM 684 C CA . ALA A 1 95 ? -12.022 -12.349 13.511 1.00 55.50 95 ALA A CA 1
ATOM 685 C C . ALA A 1 95 ? -13.541 -12.112 13.681 1.00 55.50 95 ALA A C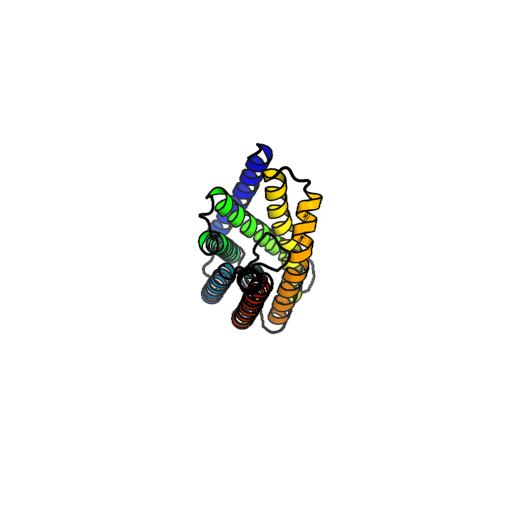 1
ATOM 687 O O . ALA A 1 95 ? -14.267 -12.987 14.141 1.00 55.50 95 ALA A O 1
ATOM 688 N N . LYS A 1 96 ? -14.036 -10.925 13.301 1.00 61.44 96 LYS A N 1
ATOM 689 C CA . LYS A 1 96 ? -15.465 -10.586 13.219 1.00 61.44 96 LYS A CA 1
ATOM 690 C C . LYS A 1 96 ? -15.811 -10.183 11.788 1.00 61.44 96 LYS A C 1
ATOM 692 O O . LYS A 1 96 ? -14.999 -9.527 11.134 1.00 61.44 96 LYS A O 1
ATOM 697 N N . ARG A 1 97 ? -17.022 -10.522 11.322 1.00 57.97 97 ARG A N 1
ATOM 698 C CA . ARG A 1 97 ? -17.501 -10.153 9.978 1.00 57.97 97 ARG A CA 1
ATOM 699 C C . ARG A 1 97 ? -17.364 -8.634 9.771 1.00 57.97 97 ARG A C 1
ATOM 701 O O . ARG A 1 97 ? -18.024 -7.877 10.490 1.00 57.97 97 ARG A O 1
ATOM 708 N N . PRO A 1 98 ? -16.505 -8.180 8.842 1.00 70.19 98 PRO A N 1
ATOM 709 C CA . PRO A 1 98 ? -16.287 -6.759 8.620 1.00 70.19 98 PRO A CA 1
ATOM 710 C C . PRO A 1 98 ? -17.558 -6.130 8.045 1.00 70.19 98 PRO A C 1
ATOM 712 O O . PRO A 1 98 ? -18.270 -6.737 7.243 1.00 70.19 98 PRO A O 1
ATOM 715 N N . ARG A 1 99 ? -17.858 -4.890 8.440 1.00 81.81 99 ARG A N 1
ATOM 716 C CA . ARG A 1 99 ? -18.963 -4.142 7.824 1.00 81.81 99 ARG A CA 1
ATOM 717 C C . ARG A 1 99 ? -18.568 -3.793 6.389 1.00 81.81 99 ARG A C 1
ATOM 719 O O . ARG A 1 99 ? -17.458 -3.308 6.185 1.00 81.81 99 ARG A O 1
ATOM 726 N N . LEU A 1 100 ? -19.480 -3.942 5.424 1.00 85.94 100 LEU A N 1
ATOM 727 C CA . LEU A 1 100 ? -19.238 -3.593 4.010 1.00 85.94 100 LEU A CA 1
ATOM 728 C C . LEU A 1 100 ? -18.621 -2.196 3.847 1.00 85.94 100 LEU A C 1
ATOM 730 O O . LEU A 1 100 ? -17.701 -2.006 3.060 1.00 85.94 100 LEU A O 1
ATOM 734 N N . LEU A 1 101 ? -19.067 -1.240 4.666 1.00 86.50 101 LEU A N 1
ATOM 735 C CA . LEU A 1 101 ? -18.545 0.123 4.675 1.00 86.50 101 LEU A CA 1
ATOM 736 C C . LEU A 1 101 ? -17.049 0.204 5.041 1.00 86.50 101 LEU A C 1
ATOM 738 O O . LEU A 1 101 ? -16.326 1.008 4.467 1.00 86.50 101 LEU A O 1
ATOM 742 N N . GLN A 1 102 ? -16.572 -0.628 5.973 1.00 86.56 102 GLN A N 1
ATOM 743 C CA . GLN A 1 102 ? -15.152 -0.684 6.350 1.00 86.56 102 GLN A CA 1
ATOM 744 C C . GLN A 1 102 ? -14.308 -1.317 5.245 1.00 86.56 102 GLN A C 1
ATOM 746 O O . GLN A 1 102 ? -13.214 -0.832 4.971 1.00 86.56 102 GLN A O 1
ATOM 751 N N . VAL A 1 103 ? -14.832 -2.360 4.591 1.00 90.81 103 VAL A N 1
ATOM 752 C CA . VAL A 1 103 ? -14.172 -3.001 3.445 1.00 90.81 103 VAL A CA 1
ATOM 753 C C . VAL A 1 103 ? -14.026 -1.996 2.303 1.00 90.81 103 VAL A C 1
ATOM 755 O O . VAL A 1 103 ? -12.921 -1.786 1.813 1.00 90.81 103 VAL A O 1
ATOM 758 N N . ALA A 1 104 ? -15.120 -1.321 1.933 1.00 93.31 104 ALA A N 1
ATOM 759 C CA . ALA A 1 104 ? -15.127 -0.316 0.874 1.00 93.31 104 ALA A CA 1
ATOM 760 C C . ALA A 1 104 ? -14.185 0.855 1.185 1.00 93.31 104 ALA A C 1
ATOM 762 O O . ALA A 1 104 ? -13.406 1.261 0.326 1.00 93.31 104 ALA A O 1
ATOM 763 N N . PHE A 1 105 ? -14.200 1.356 2.425 1.00 93.00 105 PHE A N 1
ATOM 764 C CA . PHE A 1 105 ? -13.279 2.402 2.859 1.00 93.00 105 PHE A CA 1
ATOM 765 C C . PHE A 1 105 ? -11.817 1.949 2.780 1.00 93.00 105 PHE A C 1
ATOM 767 O O . PHE A 1 105 ? -10.989 2.674 2.240 1.00 93.00 105 PHE A O 1
ATOM 774 N N . SER A 1 106 ? -11.492 0.750 3.277 1.00 92.31 106 SER A N 1
ATOM 775 C CA . SER A 1 106 ? -10.126 0.220 3.222 1.00 92.31 106 SER A CA 1
ATOM 776 C C . SER A 1 106 ? -9.646 0.062 1.782 1.00 92.31 106 SER A C 1
ATOM 778 O O . SER A 1 106 ? -8.500 0.384 1.483 1.00 92.31 106 SER A O 1
ATOM 780 N N . ALA A 1 107 ? -10.515 -0.414 0.889 1.00 94.06 107 ALA A N 1
ATOM 781 C CA . ALA A 1 107 ? -10.195 -0.571 -0.523 1.00 94.06 107 ALA A CA 1
ATOM 782 C C . ALA A 1 107 ? -9.936 0.779 -1.191 1.00 94.06 107 ALA A C 1
ATOM 784 O O . ALA A 1 107 ? -8.894 0.975 -1.813 1.00 94.06 107 ALA A O 1
ATOM 785 N N . ALA A 1 108 ? -10.827 1.742 -0.968 1.00 95.75 108 ALA A N 1
ATOM 786 C CA . ALA A 1 108 ? -10.671 3.091 -1.480 1.00 95.75 108 ALA A CA 1
ATOM 787 C C . ALA A 1 108 ? -9.420 3.793 -0.930 1.00 95.75 108 ALA A C 1
ATOM 789 O O . ALA A 1 108 ? -8.712 4.452 -1.687 1.00 95.75 108 ALA A O 1
ATOM 790 N N . ALA A 1 109 ? -9.106 3.615 0.355 1.00 95.31 109 ALA A N 1
ATOM 791 C CA . ALA A 1 109 ? -7.917 4.187 0.976 1.00 95.31 109 ALA A CA 1
ATOM 792 C C . ALA A 1 109 ? -6.618 3.601 0.404 1.00 95.31 109 ALA A C 1
ATOM 794 O O . ALA A 1 109 ? -5.690 4.365 0.131 1.00 95.31 109 ALA A O 1
ATOM 795 N N . LEU A 1 110 ? -6.550 2.285 0.156 1.00 94.81 110 LEU A N 1
ATOM 796 C CA . LEU A 1 110 ? -5.378 1.672 -0.479 1.00 94.81 110 LEU A CA 1
ATOM 797 C C . LEU A 1 110 ? -5.210 2.124 -1.933 1.00 94.81 110 LEU A C 1
ATOM 799 O O . LEU A 1 110 ? -4.095 2.463 -2.338 1.00 94.81 110 LEU A O 1
ATOM 803 N N . VAL A 1 111 ? -6.297 2.180 -2.706 1.00 96.62 111 VAL A N 1
ATOM 804 C CA . VAL A 1 111 ? -6.270 2.675 -4.093 1.00 96.62 111 VAL A CA 1
ATOM 80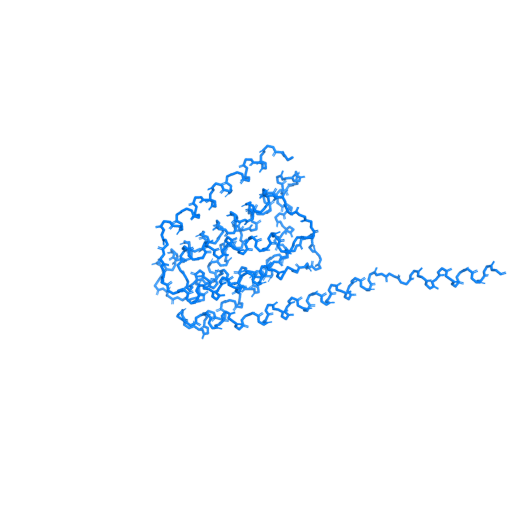5 C C . VAL A 1 111 ? -5.834 4.139 -4.130 1.00 96.62 111 VAL A C 1
ATOM 807 O O . VAL A 1 111 ? -4.926 4.485 -4.875 1.00 96.62 111 VAL A O 1
ATOM 810 N N . LEU A 1 112 ? -6.415 4.997 -3.290 1.00 96.81 112 LEU A N 1
ATOM 811 C CA . LEU A 1 112 ? -6.087 6.423 -3.245 1.00 96.81 112 LEU A CA 1
ATOM 812 C C . LEU A 1 112 ? -4.626 6.659 -2.835 1.00 96.81 112 LEU A C 1
ATOM 814 O O . LEU A 1 112 ? -3.908 7.401 -3.503 1.00 96.81 112 LEU A O 1
ATOM 818 N N . SER A 1 113 ? -4.166 5.986 -1.778 1.00 96.62 113 SER A N 1
ATOM 819 C CA . SER A 1 113 ? -2.780 6.085 -1.300 1.00 96.62 113 SER A CA 1
ATOM 820 C C . SER A 1 113 ? -1.773 5.610 -2.346 1.00 96.62 113 SER A C 1
ATOM 822 O O . SER A 1 113 ? -0.777 6.286 -2.593 1.00 96.62 113 SER A O 1
ATOM 824 N N . SER A 1 114 ? -2.032 4.464 -2.987 1.00 96.00 114 SER A N 1
ATOM 825 C CA . SER A 1 114 ? -1.147 3.916 -4.025 1.00 96.00 114 SER A CA 1
ATOM 826 C C . SER A 1 114 ? -1.166 4.745 -5.310 1.00 96.00 114 SER A C 1
ATOM 828 O O . SER A 1 114 ? -0.114 4.953 -5.907 1.00 96.00 114 SER A O 1
ATOM 830 N N . ALA A 1 115 ? -2.317 5.296 -5.703 1.00 96.06 115 ALA A N 1
ATOM 831 C CA . ALA A 1 115 ? -2.438 6.181 -6.858 1.00 96.06 115 ALA A CA 1
ATOM 832 C C . ALA A 1 115 ? -1.643 7.478 -6.680 1.00 96.06 115 ALA A C 1
ATOM 834 O O . ALA A 1 115 ? -0.917 7.888 -7.587 1.00 96.06 115 ALA A O 1
ATOM 835 N N . LEU A 1 116 ? -1.761 8.114 -5.510 1.00 96.38 116 LEU A N 1
ATOM 836 C CA . LEU A 1 116 ? -1.003 9.322 -5.193 1.00 96.38 116 LEU A CA 1
ATOM 837 C C . LEU A 1 116 ? 0.494 9.017 -5.138 1.00 96.38 116 LEU A C 1
ATOM 839 O O . LEU A 1 116 ? 1.270 9.714 -5.785 1.00 96.38 116 LEU A O 1
ATOM 843 N N . ALA A 1 117 ? 0.891 7.942 -4.455 1.00 96.50 117 ALA A N 1
ATOM 844 C CA . ALA A 1 117 ? 2.282 7.503 -4.418 1.00 96.50 117 ALA A CA 1
ATOM 845 C C . ALA A 1 117 ? 2.850 7.266 -5.825 1.00 96.50 117 ALA A C 1
ATOM 847 O O . ALA A 1 117 ? 3.907 7.799 -6.145 1.00 96.50 117 ALA A O 1
ATOM 848 N N . ASN A 1 118 ? 2.117 6.556 -6.688 1.00 95.25 118 ASN A N 1
ATOM 849 C CA . ASN A 1 118 ? 2.507 6.318 -8.074 1.00 95.25 118 ASN A CA 1
ATOM 850 C C . ASN A 1 118 ? 2.661 7.632 -8.850 1.00 95.25 118 ASN A C 1
ATOM 852 O O . ASN A 1 118 ? 3.708 7.891 -9.434 1.00 95.25 118 ASN A O 1
ATOM 856 N N . LYS A 1 119 ? 1.631 8.486 -8.840 1.00 94.81 119 LYS A N 1
ATOM 857 C CA . LYS A 1 119 ? 1.632 9.728 -9.620 1.00 94.81 119 LYS A CA 1
ATOM 858 C C . LYS A 1 119 ? 2.756 10.666 -9.189 1.00 94.81 119 LYS A C 1
ATOM 860 O O . LYS A 1 119 ? 3.468 11.181 -10.041 1.00 94.81 119 LYS A O 1
ATOM 865 N N . PHE A 1 120 ? 2.910 10.899 -7.890 1.00 95.06 120 PHE A N 1
ATOM 866 C CA . PHE A 1 120 ? 3.905 11.841 -7.388 1.00 95.06 120 PHE A CA 1
ATOM 867 C C . PHE A 1 120 ? 5.333 11.299 -7.475 1.00 95.06 120 PHE A C 1
ATOM 869 O O . PHE A 1 120 ? 6.221 12.066 -7.832 1.00 95.06 120 PHE A O 1
ATOM 876 N N . ALA A 1 121 ? 5.568 10.008 -7.208 1.00 94.06 121 ALA A N 1
ATOM 877 C CA . ALA A 1 121 ? 6.902 9.426 -7.364 1.00 94.06 121 ALA A CA 1
ATOM 878 C C . ALA A 1 121 ? 7.382 9.539 -8.818 1.00 94.06 121 ALA A C 1
ATOM 880 O O . ALA A 1 121 ? 8.475 10.045 -9.061 1.00 94.06 121 ALA A O 1
ATOM 881 N N . HIS A 1 122 ? 6.533 9.169 -9.783 1.00 91.81 122 HIS A N 1
ATOM 882 C CA . HIS A 1 122 ? 6.856 9.288 -11.208 1.00 91.81 122 HIS A CA 1
ATOM 883 C C . HIS A 1 122 ? 6.946 10.743 -11.684 1.00 91.81 122 HIS A C 1
ATOM 885 O O . HIS A 1 122 ? 7.780 11.044 -12.528 1.00 91.81 122 HIS A O 1
ATOM 891 N N . LEU A 1 123 ? 6.158 11.670 -11.124 1.00 92.94 123 LEU A N 1
ATOM 892 C CA . LEU A 1 123 ? 6.267 13.102 -11.436 1.00 92.94 123 LEU A CA 1
ATOM 893 C C . LEU A 1 123 ? 7.617 13.685 -10.988 1.00 92.94 123 LEU A C 1
ATOM 895 O O . LEU A 1 123 ? 8.256 14.413 -11.742 1.00 92.94 123 LEU A O 1
ATOM 899 N N . VAL A 1 124 ? 8.050 13.368 -9.766 1.00 92.00 124 VAL A N 1
ATOM 900 C CA . VAL A 1 124 ? 9.337 13.833 -9.224 1.00 92.00 124 VAL A CA 1
ATOM 901 C C . VAL A 1 124 ? 10.504 13.213 -9.993 1.00 92.00 124 VAL A C 1
ATOM 903 O O . VAL A 1 124 ? 11.475 13.906 -10.296 1.00 92.00 124 VAL A O 1
ATOM 906 N N . LEU A 1 125 ? 10.398 11.935 -10.363 1.00 89.88 125 LEU A N 1
ATOM 907 C CA . LEU A 1 125 ? 11.395 11.276 -11.205 1.00 89.88 125 LEU A CA 1
ATOM 908 C C . LEU A 1 125 ? 11.422 11.844 -12.620 1.00 89.88 125 LEU A C 1
ATOM 910 O O . LEU A 1 125 ? 12.497 12.069 -13.131 1.00 89.88 125 LEU A O 1
ATOM 914 N N . ALA A 1 126 ? 10.287 12.172 -13.235 1.00 89.38 126 ALA A N 1
ATOM 915 C CA . ALA A 1 126 ? 10.281 12.811 -14.552 1.00 89.38 126 ALA A CA 1
ATOM 916 C C . ALA A 1 126 ? 10.918 14.215 -14.534 1.00 89.38 126 ALA A C 1
ATOM 918 O O . ALA A 1 126 ? 11.477 14.656 -15.534 1.00 89.38 126 ALA A O 1
ATOM 919 N N . GLY A 1 127 ? 10.829 14.922 -13.402 1.00 87.38 127 GLY A N 1
ATOM 920 C CA . GLY A 1 127 ? 11.467 16.225 -13.199 1.00 87.38 127 GLY A CA 1
ATOM 921 C C . GLY A 1 127 ? 12.940 16.159 -12.782 1.00 87.38 127 GLY A C 1
ATOM 922 O O . GLY A 1 127 ? 13.605 17.192 -12.761 1.00 87.38 127 GLY A O 1
ATOM 923 N N . SER A 1 128 ? 13.459 14.978 -12.442 1.00 82.94 128 SER A N 1
ATOM 924 C CA . SER A 1 128 ? 14.870 14.767 -12.111 1.00 82.94 128 SER A CA 1
ATOM 925 C C . SER A 1 128 ? 15.513 13.901 -13.191 1.00 82.94 128 SER A C 1
ATOM 927 O O . SER A 1 128 ? 14.908 12.967 -13.687 1.00 82.94 128 SER A O 1
ATOM 929 N N . SER A 1 129 ? 16.754 14.154 -13.596 1.00 80.62 129 SER A N 1
ATOM 930 C CA . SER A 1 129 ? 17.420 13.319 -14.619 1.00 80.62 129 SER A CA 1
ATOM 931 C C . SER A 1 129 ? 17.817 11.918 -14.105 1.00 80.62 129 SER A C 1
ATOM 933 O O . SER A 1 129 ? 18.789 11.333 -14.577 1.00 80.62 129 SER A O 1
ATOM 935 N N . THR A 1 130 ? 17.107 11.394 -13.103 1.00 79.06 130 THR A N 1
ATOM 936 C CA . THR A 1 130 ? 17.435 10.186 -12.348 1.00 79.06 130 THR A CA 1
ATOM 937 C C . THR A 1 130 ? 16.387 9.112 -12.615 1.00 79.06 130 THR A C 1
ATOM 939 O O . THR A 1 130 ? 15.254 9.226 -12.160 1.00 79.06 130 THR A O 1
ATOM 942 N N . ASP A 1 131 ? 16.787 8.020 -13.263 1.00 82.00 131 ASP A N 1
ATOM 943 C CA . ASP A 1 131 ? 15.943 6.836 -13.471 1.00 82.00 131 ASP A CA 1
ATOM 944 C C . ASP A 1 131 ? 16.337 5.717 -12.491 1.00 82.00 131 ASP A C 1
ATOM 946 O O . ASP A 1 131 ? 16.969 4.722 -12.844 1.00 82.00 131 ASP A O 1
ATOM 950 N N . SER A 1 132 ? 16.069 5.936 -11.198 1.00 89.38 132 SER A N 1
ATOM 951 C CA . SER A 1 132 ? 16.445 4.999 -10.131 1.00 89.38 132 SER A CA 1
ATOM 952 C C . SER A 1 132 ? 15.224 4.377 -9.464 1.00 89.38 132 SER A C 1
ATOM 954 O O . SER A 1 132 ? 14.439 5.053 -8.792 1.00 89.38 132 SER A O 1
ATOM 956 N N . ALA A 1 133 ? 15.124 3.050 -9.566 1.00 90.56 133 ALA A N 1
ATOM 957 C CA . ALA A 1 133 ? 14.101 2.247 -8.902 1.00 90.56 133 ALA A CA 1
ATOM 958 C C . ALA A 1 133 ? 14.093 2.451 -7.374 1.00 90.56 133 ALA A C 1
ATOM 960 O O . ALA A 1 133 ? 13.026 2.564 -6.774 1.00 90.56 133 ALA A O 1
ATOM 961 N N . VAL A 1 134 ? 15.272 2.587 -6.756 1.00 93.12 134 VAL A N 1
ATOM 962 C CA . VAL A 1 134 ? 15.419 2.819 -5.308 1.00 93.12 134 VAL A CA 1
ATOM 963 C C . VAL A 1 134 ? 14.796 4.148 -4.900 1.00 93.12 134 VAL A C 1
ATOM 965 O O . VAL A 1 134 ? 14.025 4.209 -3.942 1.00 93.12 134 VAL A O 1
ATOM 968 N N . VAL A 1 135 ? 15.088 5.210 -5.655 1.00 92.69 135 VAL A N 1
ATOM 969 C CA . VAL A 1 135 ? 14.519 6.539 -5.408 1.00 92.69 135 VAL A CA 1
ATOM 970 C C . VAL A 1 135 ? 13.002 6.502 -5.596 1.00 92.69 135 VAL A C 1
ATOM 972 O O . VAL A 1 135 ? 12.278 7.046 -4.764 1.00 92.69 135 VAL A O 1
ATOM 975 N N . CYS A 1 136 ? 12.509 5.786 -6.614 1.00 93.56 136 CYS A N 1
ATOM 976 C CA . CYS A 1 136 ? 11.077 5.582 -6.829 1.00 93.56 136 CYS A CA 1
ATOM 977 C C . CYS A 1 136 ? 10.396 4.928 -5.620 1.00 93.56 136 CYS A C 1
ATOM 979 O O . CYS A 1 136 ? 9.400 5.455 -5.126 1.00 93.56 136 CYS A O 1
ATOM 981 N N . VAL A 1 137 ? 10.952 3.828 -5.092 1.00 94.31 137 VAL A N 1
ATOM 982 C CA . VAL A 1 137 ? 10.408 3.139 -3.907 1.00 94.31 137 VAL A CA 1
ATOM 983 C C . VAL A 1 137 ? 10.390 4.057 -2.689 1.00 94.31 137 VAL A C 1
ATOM 985 O O . VAL A 1 137 ? 9.389 4.098 -1.973 1.00 94.31 137 VAL A O 1
ATOM 988 N N . ILE A 1 138 ? 11.474 4.796 -2.443 1.00 94.62 138 ILE A N 1
ATOM 989 C CA . ILE A 1 138 ? 11.576 5.700 -1.290 1.00 94.62 138 ILE A CA 1
ATOM 990 C C . ILE A 1 138 ? 10.536 6.819 -1.396 1.00 94.62 138 ILE A C 1
ATOM 992 O O . ILE A 1 138 ? 9.824 7.082 -0.423 1.00 94.62 138 ILE A O 1
ATOM 996 N N . LEU A 1 139 ? 10.396 7.444 -2.569 1.00 95.06 139 LEU A N 1
ATOM 997 C CA . LEU A 1 139 ? 9.394 8.484 -2.815 1.00 95.06 139 LEU A CA 1
ATOM 998 C C . LEU A 1 139 ? 7.973 7.932 -2.682 1.00 95.06 139 LEU A C 1
ATOM 1000 O O . LEU A 1 139 ? 7.158 8.492 -1.949 1.00 95.06 139 LEU A O 1
ATOM 1004 N N . ALA A 1 140 ? 7.685 6.800 -3.326 1.00 95.88 140 ALA A N 1
ATOM 1005 C CA . ALA A 1 140 ? 6.384 6.150 -3.251 1.00 95.88 140 ALA A CA 1
ATOM 1006 C C . ALA A 1 140 ? 6.030 5.784 -1.803 1.00 95.88 140 ALA A C 1
ATOM 1008 O O . ALA A 1 140 ? 4.924 6.072 -1.351 1.00 95.88 140 ALA A O 1
ATOM 1009 N N . GLY A 1 141 ? 6.974 5.224 -1.043 1.00 94.25 141 GL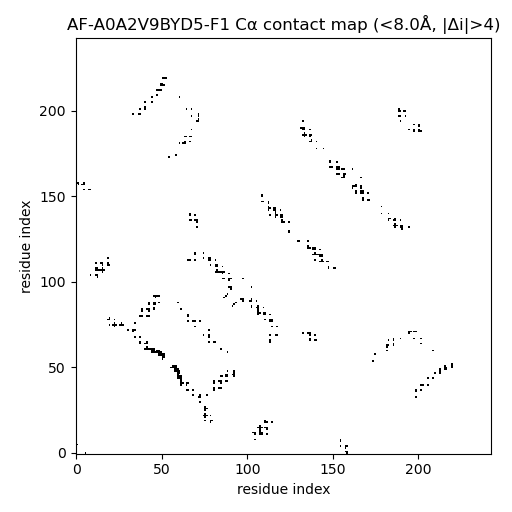Y A N 1
ATOM 1010 C CA . GLY A 1 141 ? 6.809 4.889 0.371 1.00 94.25 141 GLY A CA 1
ATOM 1011 C C . GLY A 1 141 ? 6.550 6.110 1.248 1.00 94.25 141 GLY A C 1
ATOM 1012 O O . GLY A 1 141 ? 5.631 6.094 2.070 1.00 94.25 141 GLY A O 1
ATOM 1013 N N . SER A 1 142 ? 7.304 7.187 1.018 1.00 93.00 142 SER A N 1
ATOM 1014 C CA . SER A 1 142 ? 7.189 8.455 1.750 1.00 93.00 142 SER A CA 1
ATOM 1015 C C . SER A 1 142 ? 5.850 9.155 1.527 1.00 93.00 142 SER A C 1
ATOM 1017 O O . SER A 1 142 ? 5.428 9.931 2.375 1.00 93.00 142 SER A O 1
ATOM 1019 N N . ILE A 1 143 ? 5.167 8.873 0.416 1.00 95.44 143 ILE A N 1
ATOM 1020 C CA . ILE A 1 143 ? 3.839 9.418 0.104 1.00 95.44 143 ILE A CA 1
ATOM 1021 C C . ILE A 1 143 ? 2.743 8.457 0.554 1.00 95.44 143 ILE A C 1
ATOM 1023 O O . ILE A 1 143 ? 1.784 8.860 1.209 1.00 95.44 143 ILE A O 1
ATOM 1027 N N . TYR A 1 144 ? 2.897 7.170 0.250 1.00 94.31 144 TYR A N 1
ATOM 1028 C CA . TYR A 1 144 ? 1.924 6.141 0.587 1.00 94.31 144 TYR A CA 1
ATOM 1029 C C . TYR A 1 144 ? 1.674 6.067 2.096 1.00 94.31 144 TYR A C 1
ATOM 1031 O O . TYR A 1 144 ? 0.522 6.068 2.529 1.00 94.31 144 TYR A O 1
ATOM 1039 N N . PHE A 1 145 ? 2.741 6.015 2.901 1.00 91.44 145 PHE A N 1
ATOM 1040 C CA . PHE A 1 145 ? 2.642 5.858 4.350 1.00 91.44 145 PHE A CA 1
ATOM 1041 C C . PHE A 1 145 ? 1.802 6.957 5.024 1.00 91.44 145 PHE A C 1
ATOM 1043 O O . PHE A 1 145 ? 0.831 6.605 5.707 1.00 91.44 145 PHE A O 1
ATOM 1050 N N . PRO A 1 146 ? 2.112 8.260 4.860 1.00 91.69 146 PRO A N 1
ATOM 1051 C CA . PRO A 1 146 ? 1.356 9.310 5.525 1.00 91.69 146 PRO A CA 1
ATOM 1052 C C . PRO A 1 146 ? -0.054 9.468 4.968 1.00 91.69 146 PRO A C 1
ATOM 1054 O O . PRO A 1 146 ? -0.971 9.717 5.746 1.00 91.69 146 PRO A O 1
ATOM 1057 N N . VAL A 1 147 ? -0.262 9.275 3.661 1.00 94.19 147 VAL A N 1
ATOM 1058 C CA . VAL A 1 147 ? -1.607 9.341 3.075 1.00 94.19 147 VAL A CA 1
ATOM 1059 C C . VAL A 1 147 ? -2.475 8.225 3.648 1.00 94.19 147 VAL A C 1
ATOM 1061 O O . VAL A 1 147 ? -3.530 8.505 4.212 1.00 94.19 147 VAL A O 1
ATOM 1064 N N . ASN A 1 148 ? -2.015 6.974 3.604 1.00 92.69 148 ASN A N 1
ATOM 1065 C CA . ASN A 1 148 ? -2.790 5.843 4.107 1.00 92.69 148 ASN A CA 1
ATOM 1066 C C . ASN A 1 148 ? -3.050 5.951 5.619 1.00 92.69 148 ASN A C 1
ATOM 1068 O O . ASN A 1 148 ? -4.175 5.763 6.083 1.00 92.69 148 ASN A O 1
ATOM 1072 N N . SER A 1 149 ? -2.020 6.303 6.394 1.00 88.88 149 SER A N 1
ATOM 1073 C CA . SER A 1 149 ? -2.134 6.466 7.849 1.00 88.88 149 SER A CA 1
ATOM 1074 C C . SER A 1 149 ? -3.030 7.647 8.221 1.00 88.88 149 SER A C 1
ATOM 1076 O O . SER A 1 149 ? -3.817 7.553 9.163 1.00 88.88 149 SER A O 1
ATOM 1078 N N . GLY A 1 150 ? -2.964 8.742 7.463 1.00 90.50 150 GLY A N 1
ATOM 1079 C CA . GLY A 1 150 ? -3.845 9.896 7.600 1.00 90.50 150 GLY A CA 1
ATOM 1080 C C . GLY A 1 150 ? -5.303 9.531 7.335 1.00 90.50 150 GLY A C 1
ATOM 1081 O O . GLY A 1 150 ? -6.159 9.822 8.166 1.00 90.50 150 GLY A O 1
ATOM 1082 N N . LEU A 1 151 ? -5.580 8.813 6.240 1.00 92.12 151 LEU A N 1
ATOM 1083 C CA . LEU A 1 151 ? -6.935 8.365 5.906 1.00 92.12 151 LEU A CA 1
ATOM 1084 C C . LEU A 1 151 ? -7.534 7.495 7.021 1.00 92.12 151 LEU A C 1
ATOM 1086 O O . LEU A 1 151 ? -8.646 7.743 7.496 1.00 92.12 151 LEU A O 1
ATOM 1090 N N . VAL A 1 152 ? -6.775 6.497 7.482 1.00 89.19 152 VAL A N 1
ATOM 1091 C CA . VAL A 1 152 ? -7.220 5.564 8.526 1.00 89.19 152 VAL A CA 1
ATOM 1092 C C . VAL A 1 152 ? -7.376 6.259 9.884 1.00 89.19 152 VAL A C 1
ATOM 1094 O O . VAL A 1 152 ? -8.390 6.079 10.557 1.00 89.19 152 VAL A O 1
ATOM 1097 N N . SER A 1 153 ? -6.416 7.087 10.298 1.00 88.06 153 SER A N 1
ATOM 1098 C CA . SER A 1 153 ? -6.501 7.800 11.582 1.00 88.06 153 SER A CA 1
ATOM 1099 C C . SER A 1 153 ? -7.633 8.829 11.603 1.00 88.06 153 SER A C 1
ATOM 1101 O O . SER A 1 153 ? -8.303 8.978 12.626 1.00 88.06 153 SER A O 1
ATOM 1103 N N . MET A 1 154 ? -7.909 9.485 10.473 1.00 89.25 154 MET A N 1
ATOM 1104 C CA . MET A 1 154 ? -8.997 10.450 10.355 1.00 89.25 154 MET A CA 1
ATOM 1105 C C . MET A 1 154 ? -10.367 9.782 10.476 1.00 89.25 154 MET A C 1
ATOM 1107 O O . MET A 1 154 ? -11.208 10.269 11.233 1.00 89.25 154 MET A O 1
ATOM 1111 N N . VAL A 1 155 ? -10.594 8.638 9.815 1.00 90.25 155 VAL A N 1
ATOM 1112 C CA . VAL A 1 155 ? -11.872 7.922 9.966 1.00 90.25 155 VAL A CA 1
ATOM 1113 C C . VAL A 1 155 ? -12.065 7.394 11.388 1.00 90.25 155 VAL A C 1
ATOM 1115 O O . VAL A 1 155 ? -13.178 7.467 11.902 1.00 90.25 155 VAL A O 1
ATOM 1118 N N . ILE A 1 156 ? -11.001 6.918 12.046 1.00 87.31 156 ILE A N 1
ATOM 1119 C CA . ILE A 1 156 ? -11.065 6.440 13.435 1.00 87.31 156 ILE A CA 1
ATOM 1120 C C . ILE A 1 156 ? -11.384 7.604 14.375 1.00 87.31 156 ILE A C 1
ATOM 1122 O O . ILE A 1 156 ? -12.328 7.514 15.155 1.00 87.31 156 ILE A O 1
ATOM 1126 N N . GLY A 1 157 ? -10.659 8.720 14.268 1.00 86.56 157 GLY A N 1
ATOM 1127 C CA . GLY A 1 157 ? -10.892 9.890 15.113 1.00 86.56 157 GLY A CA 1
ATOM 1128 C C . GLY A 1 157 ? -12.295 10.473 14.940 1.00 86.56 157 GLY A C 1
ATOM 1129 O O . GLY A 1 157 ? -12.963 10.758 15.932 1.00 86.56 157 GLY A O 1
ATOM 1130 N N . LEU A 1 158 ? -12.797 10.549 13.701 1.00 88.31 158 LEU A N 1
ATOM 1131 C CA . LEU A 1 158 ? -14.174 10.967 13.434 1.00 88.31 158 LEU A CA 1
ATOM 1132 C C . LEU A 1 158 ? -15.206 9.946 13.934 1.00 88.31 158 LEU A C 1
ATOM 1134 O O . LEU A 1 158 ? -16.263 10.348 14.407 1.00 88.31 158 LEU A O 1
ATOM 1138 N N . ALA A 1 159 ? -14.948 8.641 13.827 1.00 86.44 159 ALA A N 1
ATOM 1139 C CA . ALA A 1 159 ? -15.893 7.607 14.251 1.00 86.44 159 ALA A CA 1
ATOM 1140 C C . ALA A 1 159 ? -15.987 7.468 15.778 1.00 86.44 159 ALA A C 1
ATOM 1142 O O . ALA A 1 159 ? -17.080 7.213 16.286 1.00 86.44 159 ALA A O 1
ATOM 1143 N N . GLU A 1 160 ? -14.868 7.639 16.484 1.00 84.94 160 GLU A N 1
ATOM 1144 C CA . GLU A 1 160 ? -14.761 7.516 17.943 1.00 84.94 160 G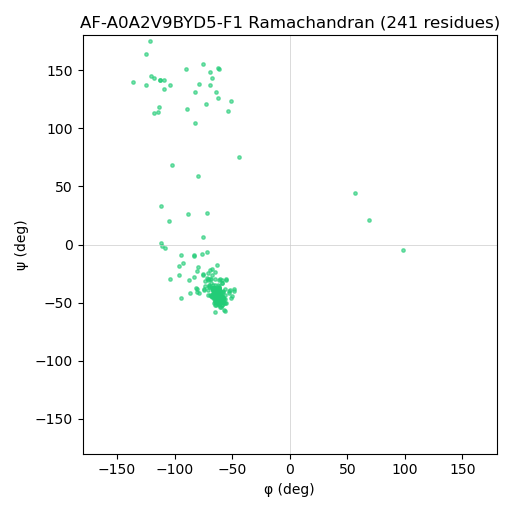LU A CA 1
ATOM 1145 C C . GLU A 1 160 ? -14.901 8.852 18.688 1.00 84.94 160 GLU A C 1
ATOM 1147 O O . GLU A 1 160 ? -14.976 8.857 19.913 1.00 84.94 160 GLU A O 1
ATOM 1152 N N . GLY A 1 161 ? -14.923 9.989 17.982 1.00 81.75 161 GLY A N 1
ATOM 1153 C CA . GLY A 1 161 ? -14.984 11.318 18.602 1.00 81.75 161 GLY A CA 1
ATOM 1154 C C . GLY A 1 161 ? -13.706 11.710 19.353 1.00 81.75 161 GLY A C 1
ATOM 1155 O O . GLY A 1 161 ? -13.746 12.565 20.235 1.00 81.75 161 GLY A O 1
ATOM 1156 N N . ARG A 1 162 ? -12.568 11.082 19.031 1.00 83.50 162 ARG A N 1
ATOM 1157 C CA . ARG A 1 162 ? -11.265 11.362 19.652 1.00 83.50 162 ARG A CA 1
ATOM 1158 C C . ARG A 1 162 ? -10.510 12.458 18.889 1.00 83.50 162 ARG A C 1
ATOM 1160 O O . ARG A 1 162 ? -10.641 12.552 17.666 1.00 83.50 162 ARG A O 1
ATOM 1167 N N . PRO A 1 163 ? -9.655 13.251 19.561 1.00 85.31 163 PRO A N 1
ATOM 1168 C CA . PRO A 1 163 ? -8.846 14.261 18.887 1.00 85.31 163 PRO A CA 1
ATOM 1169 C C . PRO A 1 163 ? -7.887 13.614 17.877 1.00 85.31 163 PRO A C 1
ATOM 1171 O O . PRO A 1 163 ? -7.077 12.750 18.225 1.00 85.31 163 PRO A O 1
ATOM 1174 N N . LEU A 1 164 ? -7.944 14.084 16.626 1.00 82.81 164 LEU A N 1
ATOM 1175 C CA . LEU A 1 164 ? -7.198 13.523 15.489 1.00 82.81 164 LEU A CA 1
ATOM 1176 C C . LEU A 1 164 ? -5.697 13.408 15.761 1.00 82.81 164 LEU A C 1
ATOM 1178 O O . LEU A 1 164 ? -5.082 12.403 15.420 1.00 82.81 164 LEU A O 1
ATOM 1182 N N . LYS A 1 165 ? -5.112 14.412 16.426 1.00 80.81 165 LYS A N 1
ATOM 1183 C 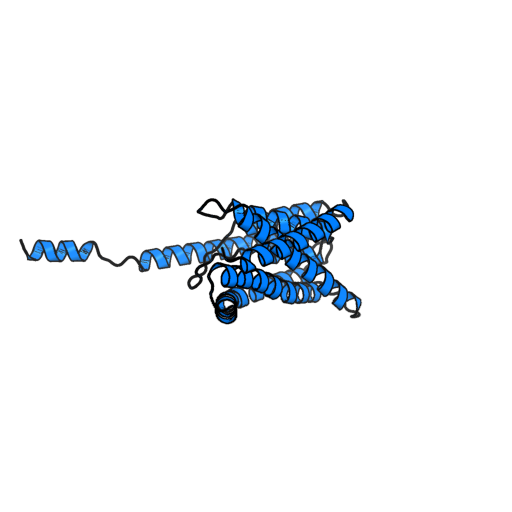CA . LYS A 1 165 ? -3.682 14.440 16.758 1.00 80.81 165 LYS A CA 1
ATOM 1184 C C . LYS A 1 165 ? -3.268 13.240 17.614 1.00 80.81 165 LYS A C 1
ATOM 1186 O O . LYS A 1 165 ? -2.220 12.657 17.360 1.00 80.81 165 LYS A O 1
ATOM 1191 N N . GLN A 1 166 ? -4.087 12.849 18.592 1.00 80.56 166 GLN A N 1
ATOM 1192 C CA . GLN A 1 166 ? -3.776 11.713 19.465 1.00 80.56 166 GLN A CA 1
ATOM 1193 C C . GLN A 1 166 ? -3.895 10.384 18.719 1.00 80.56 166 GLN A C 1
ATOM 1195 O O . GLN A 1 166 ? -3.014 9.537 18.844 1.00 80.56 166 GLN A O 1
ATOM 1200 N N . VAL A 1 167 ? -4.945 10.216 17.908 1.00 81.38 167 VAL A N 1
ATOM 1201 C CA . VAL A 1 167 ? -5.128 9.007 17.087 1.00 81.38 167 VAL A CA 1
ATOM 1202 C C . VAL A 1 167 ? -3.987 8.875 16.079 1.00 81.38 167 VAL A C 1
ATOM 1204 O O . VAL A 1 167 ? -3.393 7.809 15.955 1.00 81.38 167 VAL A O 1
ATOM 1207 N N . CYS A 1 168 ? -3.624 9.976 15.419 1.00 78.06 168 CYS A N 1
ATOM 1208 C CA . CYS A 1 168 ? -2.532 10.026 14.457 1.00 78.06 168 CYS A CA 1
ATOM 1209 C C . CYS A 1 168 ? -1.186 9.677 15.107 1.00 78.06 168 CYS A C 1
ATOM 1211 O O . CYS A 1 168 ? -0.536 8.745 14.651 1.00 78.06 168 CYS A O 1
ATOM 1213 N N . LEU A 1 169 ? -0.803 10.328 16.213 1.00 79.94 169 LEU A N 1
ATOM 1214 C CA . LEU A 1 169 ? 0.444 10.020 16.933 1.00 79.94 169 LEU A CA 1
ATOM 1215 C C . LEU A 1 169 ? 0.515 8.550 17.361 1.00 79.94 169 LEU A C 1
ATOM 1217 O O . LEU A 1 169 ? 1.540 7.903 17.161 1.00 79.94 169 LEU A O 1
ATOM 1221 N N . ARG A 1 170 ? -0.588 8.003 17.884 1.00 78.75 170 ARG A N 1
ATOM 1222 C CA . ARG A 1 170 ? -0.662 6.602 18.316 1.00 78.75 170 ARG A CA 1
ATOM 1223 C C . ARG A 1 170 ? -0.521 5.627 17.143 1.00 78.75 170 ARG A C 1
ATOM 1225 O O . ARG A 1 170 ? 0.154 4.611 17.278 1.00 78.75 170 ARG A O 1
ATOM 1232 N N . CYS A 1 171 ? -1.124 5.937 15.992 1.00 74.00 171 CYS A N 1
ATOM 1233 C CA . CYS A 1 171 ? -0.953 5.158 14.764 1.00 74.00 171 CYS A CA 1
ATOM 1234 C C . CYS A 1 171 ? 0.478 5.269 14.215 1.00 74.00 171 CYS A C 1
ATOM 1236 O O . CYS A 1 171 ? 1.073 4.256 13.855 1.00 74.00 171 CYS A O 1
ATOM 1238 N N . TYR A 1 172 ? 1.043 6.477 14.182 1.00 79.75 172 TYR A N 1
ATOM 1239 C CA . TYR A 1 172 ? 2.373 6.741 13.634 1.00 79.75 172 TYR A CA 1
ATOM 1240 C C . TYR A 1 172 ? 3.489 6.106 14.455 1.00 79.75 172 TYR A C 1
ATOM 1242 O O . TYR A 1 172 ? 4.418 5.573 13.861 1.00 79.75 172 TYR A O 1
ATOM 1250 N N . GLN A 1 173 ? 3.398 6.119 15.788 1.00 80.00 173 GLN A N 1
ATOM 1251 C CA . GLN A 1 173 ? 4.466 5.648 16.677 1.00 80.00 173 GLN A CA 1
ATOM 1252 C C . GLN A 1 173 ? 4.956 4.232 16.333 1.00 80.00 173 GLN A C 1
ATOM 1254 O O . GLN A 1 173 ? 6.156 3.974 16.356 1.00 80.00 173 GLN A O 1
ATOM 1259 N N . TRP A 1 174 ? 4.040 3.333 15.972 1.00 72.25 174 TRP A N 1
ATOM 1260 C CA . TRP A 1 174 ? 4.363 1.941 15.647 1.00 72.25 174 TRP A CA 1
ATOM 1261 C C . TRP A 1 174 ? 4.338 1.638 14.151 1.00 72.25 174 TRP A C 1
ATOM 1263 O O . TRP A 1 174 ? 5.097 0.790 13.684 1.00 72.25 174 TRP A O 1
ATOM 1273 N N . ALA A 1 175 ? 3.509 2.343 13.377 1.00 79.25 175 ALA A N 1
ATOM 1274 C CA . ALA A 1 175 ? 3.493 2.162 11.932 1.00 79.25 175 ALA A CA 1
ATOM 1275 C C . ALA A 1 175 ? 4.778 2.706 11.288 1.00 79.25 175 ALA A C 1
ATOM 1277 O O . ALA A 1 175 ? 5.299 2.089 10.369 1.00 79.25 175 ALA A O 1
ATOM 1278 N N . PHE A 1 176 ? 5.342 3.802 11.795 1.00 83.19 176 PHE A N 1
ATOM 1279 C CA . PHE A 1 176 ? 6.546 4.417 11.239 1.00 83.19 176 PHE A CA 1
ATOM 1280 C C . PHE A 1 176 ? 7.760 3.473 11.146 1.00 83.19 176 PHE A C 1
ATOM 1282 O O . PHE A 1 176 ? 8.236 3.268 10.027 1.00 83.19 176 PHE A O 1
ATOM 1289 N N . PRO A 1 177 ? 8.253 2.843 12.238 1.00 83.44 177 PRO A N 1
ATOM 1290 C CA . PRO A 1 177 ? 9.416 1.954 12.149 1.00 83.44 177 PRO A CA 1
ATOM 1291 C C . PRO A 1 177 ? 9.152 0.745 11.245 1.00 83.44 177 PRO A C 1
ATOM 1293 O O . PRO A 1 177 ? 10.031 0.309 10.503 1.00 83.44 177 PRO A O 1
ATOM 1296 N N . TYR A 1 178 ? 7.919 0.239 11.251 1.00 83.69 178 TYR A N 1
ATOM 1297 C CA . TYR A 1 178 ? 7.501 -0.863 10.395 1.00 83.69 178 TYR A CA 1
ATOM 1298 C C . TYR A 1 178 ? 7.521 -0.489 8.904 1.00 83.69 178 TYR A C 1
ATOM 1300 O O . TYR A 1 178 ? 8.073 -1.219 8.077 1.00 83.69 178 TYR A O 1
ATOM 1308 N N . PHE A 1 179 ? 6.965 0.674 8.559 1.00 86.12 179 PHE A N 1
ATOM 1309 C CA . PHE A 1 179 ? 6.963 1.189 7.194 1.00 86.12 179 PHE A CA 1
ATOM 1310 C C . PHE A 1 179 ? 8.373 1.523 6.712 1.00 86.12 179 PHE A C 1
ATOM 1312 O O . PHE A 1 179 ? 8.722 1.142 5.599 1.00 86.12 179 PHE A O 1
ATOM 1319 N N . MET A 1 180 ? 9.204 2.153 7.547 1.00 88.12 180 MET A N 1
ATOM 1320 C CA . MET A 1 180 ? 10.612 2.401 7.225 1.00 88.12 180 MET A CA 1
ATOM 1321 C C . MET A 1 180 ? 11.367 1.110 6.925 1.00 88.12 180 MET A C 1
ATOM 1323 O O . MET A 1 180 ? 12.065 1.045 5.917 1.00 88.12 180 MET A O 1
ATOM 1327 N N . GLY A 1 181 ? 11.198 0.075 7.756 1.00 88.25 181 GLY A N 1
ATOM 1328 C CA . GLY A 1 181 ? 11.800 -1.233 7.510 1.00 88.25 181 GLY A CA 1
ATOM 1329 C C . GLY A 1 181 ? 11.381 -1.793 6.151 1.00 88.25 181 GLY A C 1
ATOM 1330 O O . GLY A 1 181 ? 12.232 -2.139 5.336 1.00 88.25 181 GLY A O 1
ATOM 1331 N N . GLY A 1 182 ? 10.078 -1.813 5.858 1.00 87.56 182 GLY A N 1
ATOM 1332 C CA . GLY A 1 182 ? 9.576 -2.304 4.572 1.00 87.56 182 GLY A CA 1
ATOM 1333 C C . GLY A 1 182 ? 10.032 -1.481 3.363 1.00 87.56 182 GLY A C 1
ATOM 1334 O O . GLY A 1 182 ? 10.362 -2.065 2.335 1.00 87.56 182 GLY A O 1
ATOM 1335 N N . ILE A 1 183 ? 10.106 -0.151 3.485 1.00 91.62 183 ILE A N 1
ATOM 1336 C CA . ILE A 1 183 ? 10.637 0.738 2.439 1.00 91.62 183 ILE A CA 1
ATOM 1337 C C . ILE A 1 183 ? 12.124 0.462 2.212 1.00 91.62 183 ILE A C 1
ATOM 1339 O O . ILE A 1 183 ? 12.543 0.359 1.064 1.00 91.62 183 ILE A O 1
ATOM 1343 N N . ALA A 1 184 ? 12.915 0.294 3.274 1.00 91.56 184 ALA A N 1
ATOM 1344 C CA . ALA A 1 184 ? 14.336 -0.022 3.163 1.00 91.56 184 ALA A CA 1
ATOM 1345 C C . ALA A 1 184 ? 14.559 -1.379 2.476 1.00 91.56 184 ALA A C 1
ATOM 1347 O O . ALA A 1 184 ? 15.348 -1.466 1.537 1.00 91.56 184 ALA A O 1
ATOM 1348 N N . PHE A 1 185 ? 13.818 -2.421 2.870 1.00 89.62 185 PHE A N 1
ATOM 1349 C CA . PHE A 1 185 ? 13.891 -3.735 2.223 1.00 89.62 185 PHE A CA 1
ATOM 1350 C C . PHE A 1 185 ? 13.439 -3.696 0.758 1.00 89.62 185 PHE A C 1
ATOM 1352 O O . PHE A 1 185 ? 14.122 -4.250 -0.104 1.00 89.62 185 PHE A O 1
ATOM 1359 N N . ALA A 1 186 ? 12.330 -3.016 0.453 1.00 91.62 186 ALA A N 1
ATOM 1360 C CA . ALA A 1 186 ? 11.887 -2.812 -0.925 1.00 91.62 186 ALA A CA 1
ATOM 1361 C C . ALA A 1 186 ? 12.927 -2.025 -1.735 1.00 91.62 186 ALA A C 1
ATOM 1363 O O . ALA A 1 186 ? 13.205 -2.382 -2.875 1.00 91.62 186 ALA A O 1
ATOM 1364 N N . GLY A 1 187 ? 13.545 -1.007 -1.132 1.00 91.62 187 GLY A N 1
ATOM 1365 C CA . GLY A 1 187 ? 14.622 -0.214 -1.713 1.00 91.62 187 GLY A CA 1
ATOM 1366 C C . GLY A 1 187 ? 15.825 -1.079 -2.080 1.00 91.62 187 GLY A C 1
ATOM 1367 O O . GLY A 1 187 ? 16.240 -1.077 -3.236 1.00 91.62 187 GLY A O 1
ATOM 1368 N N . LEU A 1 188 ? 16.326 -1.891 -1.144 1.00 91.38 188 LEU A N 1
ATOM 1369 C CA . LEU A 1 188 ? 17.441 -2.815 -1.386 1.00 91.38 188 LEU A CA 1
ATOM 1370 C C . LEU A 1 188 ? 17.145 -3.780 -2.536 1.00 91.38 188 LEU A C 1
ATOM 1372 O O . LEU A 1 188 ? 17.962 -3.933 -3.442 1.00 91.38 188 LEU A O 1
ATOM 1376 N N . VAL A 1 189 ? 15.956 -4.385 -2.546 1.00 91.56 189 VAL A N 1
ATOM 1377 C CA . VAL A 1 189 ? 15.544 -5.276 -3.638 1.00 91.56 189 VAL A CA 1
ATOM 1378 C C . VAL A 1 189 ? 15.426 -4.518 -4.956 1.00 91.56 189 VAL A C 1
ATOM 1380 O O . VAL A 1 189 ? 15.866 -5.016 -5.989 1.00 91.56 189 VAL A O 1
ATOM 1383 N N . SER A 1 190 ? 14.887 -3.301 -4.931 1.00 90.44 190 SER A N 1
ATOM 1384 C CA . SER A 1 190 ? 14.745 -2.483 -6.134 1.00 90.44 190 SER A CA 1
ATOM 1385 C C . SER A 1 190 ? 16.076 -2.015 -6.722 1.00 90.44 190 SER A C 1
ATOM 1387 O O . SER A 1 190 ? 16.167 -1.803 -7.924 1.00 90.44 190 SER A O 1
ATOM 1389 N N . GLY A 1 191 ? 17.115 -1.892 -5.892 1.00 90.00 191 GLY A N 1
ATOM 1390 C CA . GLY A 1 191 ? 18.474 -1.583 -6.335 1.00 90.00 191 GLY A CA 1
ATOM 1391 C C . GLY A 1 191 ? 19.244 -2.811 -6.814 1.00 90.00 191 GLY A C 1
ATOM 1392 O O . GLY A 1 191 ? 20.115 -2.690 -7.668 1.00 90.00 191 GLY A O 1
ATOM 1393 N N . ALA A 1 192 ? 18.919 -3.996 -6.291 1.00 90.19 192 ALA A N 1
ATOM 1394 C CA . ALA A 1 192 ? 19.586 -5.247 -6.648 1.00 90.19 192 ALA A CA 1
ATOM 1395 C C . ALA A 1 192 ? 19.088 -5.859 -7.971 1.00 90.19 192 ALA A C 1
ATOM 1397 O O . ALA A 1 192 ? 19.804 -6.648 -8.586 1.00 90.19 192 ALA A O 1
ATOM 1398 N N . TYR A 1 193 ? 17.871 -5.523 -8.410 1.00 89.00 193 TYR A N 1
ATOM 1399 C CA . TYR A 1 193 ? 17.254 -6.084 -9.614 1.00 89.00 193 TYR A CA 1
ATOM 1400 C C . TYR A 1 193 ? 16.829 -4.984 -10.587 1.00 89.00 193 TYR A C 1
ATOM 1402 O O . TYR A 1 193 ? 16.203 -4.003 -10.197 1.00 89.00 193 TYR A O 1
ATOM 1410 N N . ALA A 1 194 ? 17.088 -5.190 -11.881 1.00 85.88 194 ALA A N 1
ATOM 1411 C CA . ALA A 1 194 ? 16.563 -4.314 -12.926 1.00 85.88 194 ALA A CA 1
ATOM 1412 C C . ALA A 1 194 ? 15.017 -4.320 -12.936 1.00 85.88 194 ALA A C 1
ATOM 1414 O O . ALA A 1 194 ? 14.429 -5.366 -12.636 1.00 85.88 194 ALA A O 1
ATOM 1415 N N . PRO A 1 195 ? 14.345 -3.228 -13.365 1.00 80.50 195 PRO A N 1
ATOM 1416 C CA . PRO A 1 195 ? 12.883 -3.123 -13.382 1.00 80.50 195 PRO A CA 1
ATOM 1417 C C . PRO A 1 195 ? 12.148 -4.319 -14.006 1.00 80.50 195 PRO A C 1
ATOM 1419 O O . PRO A 1 195 ? 11.170 -4.819 -13.454 1.00 80.50 195 PRO A O 1
ATOM 1422 N N . SER A 1 196 ? 12.679 -4.860 -15.106 1.00 81.31 196 SER A N 1
ATOM 1423 C CA . SER A 1 196 ? 12.128 -6.029 -15.809 1.00 81.31 196 SER A CA 1
ATOM 1424 C C . SER A 1 196 ? 12.221 -7.348 -15.023 1.00 81.31 196 SER A C 1
ATOM 1426 O O . SER A 1 196 ? 11.481 -8.296 -15.297 1.00 81.31 196 SER A O 1
ATOM 1428 N N . MET A 1 197 ? 13.118 -7.426 -14.038 1.00 86.56 197 MET A N 1
ATOM 1429 C CA . MET A 1 197 ? 13.365 -8.601 -13.197 1.00 86.56 197 MET A CA 1
ATOM 1430 C C . MET A 1 197 ? 12.943 -8.398 -11.736 1.00 86.56 197 MET A C 1
ATOM 1432 O O . MET A 1 197 ? 13.080 -9.331 -10.945 1.00 86.56 197 MET A O 1
ATOM 1436 N N . LEU A 1 198 ? 12.381 -7.237 -11.373 1.00 88.19 198 LEU A N 1
ATOM 1437 C CA . LEU A 1 198 ? 11.954 -6.917 -10.002 1.00 88.19 198 LEU A CA 1
ATOM 1438 C C . LEU A 1 198 ? 10.984 -7.943 -9.407 1.00 88.19 198 LEU A C 1
ATOM 1440 O O . LEU A 1 198 ? 11.009 -8.191 -8.203 1.00 88.19 198 LEU A O 1
ATOM 1444 N N . TRP A 1 199 ? 10.170 -8.595 -10.240 1.00 88.00 199 TRP A N 1
ATOM 1445 C CA . TRP A 1 199 ? 9.255 -9.651 -9.802 1.00 88.00 199 TRP A CA 1
ATOM 1446 C C . TRP A 1 199 ? 9.987 -10.849 -9.168 1.00 88.00 199 TRP A C 1
ATOM 1448 O O . TRP A 1 199 ? 9.448 -11.479 -8.260 1.00 88.00 199 TRP A O 1
ATOM 1458 N N . LYS A 1 200 ? 11.232 -11.141 -9.586 1.00 89.31 200 LYS A N 1
ATOM 1459 C CA . LYS A 1 200 ? 12.086 -12.160 -8.948 1.00 89.31 200 LYS A CA 1
ATOM 1460 C C . LYS A 1 200 ? 12.522 -11.708 -7.558 1.00 89.31 200 LYS A C 1
ATOM 1462 O O . LYS A 1 200 ? 12.444 -12.481 -6.611 1.00 89.31 200 LYS A O 1
ATOM 1467 N N . GLY A 1 201 ? 12.918 -10.444 -7.424 1.00 86.31 201 GLY A N 1
ATOM 1468 C CA . GLY A 1 201 ? 13.251 -9.844 -6.133 1.00 86.31 201 GLY A CA 1
ATOM 1469 C C . GLY A 1 201 ? 12.060 -9.831 -5.167 1.00 86.31 201 GLY A C 1
ATOM 1470 O O . GLY A 1 201 ? 12.211 -10.135 -3.986 1.00 86.31 201 GLY A O 1
ATOM 1471 N N . ALA A 1 202 ? 10.852 -9.572 -5.672 1.00 87.00 202 ALA A N 1
ATOM 1472 C CA . ALA A 1 202 ? 9.627 -9.634 -4.879 1.00 87.00 202 ALA A CA 1
ATOM 1473 C C . ALA A 1 202 ? 9.353 -11.046 -4.325 1.00 87.00 202 ALA A C 1
ATOM 1475 O O . ALA A 1 202 ? 8.946 -11.180 -3.174 1.00 87.00 202 ALA A O 1
ATOM 1476 N N . LEU A 1 203 ? 9.639 -12.107 -5.090 1.00 88.94 203 LEU A N 1
ATOM 1477 C CA . LEU A 1 203 ? 9.537 -13.490 -4.602 1.00 88.94 203 LEU A CA 1
ATOM 1478 C C . LEU A 1 203 ? 10.483 -13.766 -3.424 1.00 88.94 203 LEU A C 1
ATOM 1480 O O . LEU A 1 203 ? 10.102 -14.480 -2.501 1.00 88.94 203 LEU A O 1
ATOM 1484 N N . VAL A 1 204 ? 11.677 -13.166 -3.414 1.00 86.88 204 VAL A N 1
ATOM 1485 C CA . VAL A 1 204 ? 12.649 -13.299 -2.310 1.00 86.88 204 VAL A CA 1
ATOM 1486 C C . VAL A 1 204 ? 12.164 -12.604 -1.033 1.00 86.88 204 VAL A C 1
ATOM 1488 O O . VAL A 1 204 ? 12.459 -13.060 0.072 1.00 86.88 204 VAL A O 1
ATOM 1491 N N . LEU A 1 205 ? 11.369 -11.536 -1.155 1.00 84.62 205 LEU A N 1
ATOM 1492 C CA . LEU A 1 205 ? 10.782 -10.862 0.007 1.00 84.62 205 LEU A CA 1
ATOM 1493 C C . LEU A 1 205 ? 9.692 -11.689 0.686 1.00 84.62 205 LEU A C 1
ATOM 1495 O O . LEU A 1 205 ? 9.462 -11.510 1.881 1.00 84.62 205 LEU A O 1
ATOM 1499 N N . LEU A 1 206 ? 9.038 -12.609 -0.026 1.00 84.69 206 LEU A N 1
ATOM 1500 C CA . LEU A 1 206 ? 7.957 -13.402 0.551 1.00 84.69 206 LEU A CA 1
ATOM 1501 C C . LEU A 1 206 ? 8.432 -14.255 1.746 1.00 84.69 206 LEU A C 1
ATOM 1503 O O . LEU A 1 206 ? 7.872 -14.070 2.829 1.00 84.69 206 LEU A O 1
ATOM 1507 N N . PRO A 1 207 ? 9.480 -15.100 1.641 1.00 83.44 207 PRO A N 1
ATOM 1508 C CA . PRO A 1 207 ? 10.032 -15.810 2.795 1.00 83.44 207 PRO A CA 1
ATOM 1509 C C . PRO A 1 207 ? 10.391 -14.887 3.960 1.00 83.44 207 PRO A C 1
ATOM 1511 O O . PRO A 1 207 ? 10.066 -15.200 5.101 1.00 83.44 207 PRO A O 1
ATOM 1514 N N . ALA A 1 208 ? 10.997 -13.728 3.685 1.00 81.06 208 ALA A N 1
ATOM 1515 C CA . ALA A 1 208 ? 11.347 -12.761 4.724 1.00 81.06 208 ALA A CA 1
ATOM 1516 C C . ALA A 1 208 ? 10.098 -12.232 5.452 1.00 81.06 208 ALA A C 1
ATOM 1518 O O . ALA A 1 208 ? 10.070 -12.188 6.682 1.00 81.06 208 ALA A O 1
ATOM 1519 N N . THR A 1 209 ? 9.033 -11.899 4.713 1.00 81.44 209 THR A N 1
ATOM 1520 C CA . THR A 1 209 ? 7.758 -11.467 5.309 1.00 81.44 209 THR A CA 1
ATOM 1521 C C . THR A 1 209 ? 7.075 -12.576 6.111 1.00 81.44 209 THR A C 1
ATOM 1523 O O . THR A 1 209 ? 6.534 -12.300 7.181 1.00 81.44 209 THR A O 1
ATOM 1526 N N . VAL A 1 210 ? 7.145 -13.829 5.650 1.00 83.38 210 VAL A N 1
ATOM 1527 C CA . VAL A 1 210 ? 6.599 -14.992 6.366 1.00 83.38 210 VAL A CA 1
ATOM 1528 C C . VAL A 1 210 ? 7.389 -15.268 7.643 1.00 83.38 210 VAL A C 1
ATOM 1530 O O . VAL A 1 210 ? 6.792 -15.467 8.695 1.00 83.38 210 VAL A O 1
ATOM 1533 N N . LEU A 1 211 ? 8.721 -15.231 7.595 1.00 83.12 211 LEU A N 1
ATOM 1534 C CA . LEU A 1 211 ? 9.571 -15.422 8.772 1.00 83.12 211 LEU A CA 1
ATOM 1535 C C . LEU A 1 211 ? 9.344 -14.326 9.814 1.00 83.12 211 LEU A C 1
ATOM 1537 O O . LEU A 1 211 ? 9.197 -14.636 10.994 1.00 83.12 211 LEU A O 1
ATOM 1541 N N . ALA A 1 212 ? 9.244 -13.063 9.389 1.00 78.69 212 ALA A N 1
ATOM 1542 C CA . ALA A 1 212 ? 8.894 -11.963 10.282 1.00 78.69 212 ALA A CA 1
ATOM 1543 C C . ALA A 1 212 ? 7.514 -12.186 10.921 1.00 78.69 212 ALA A C 1
ATOM 1545 O O . ALA A 1 212 ? 7.369 -12.050 12.136 1.00 78.69 212 ALA A O 1
ATOM 1546 N N . TYR A 1 213 ? 6.518 -12.594 10.127 1.00 81.19 213 TYR A N 1
ATOM 1547 C CA . TYR A 1 213 ? 5.191 -12.955 10.627 1.00 81.19 213 TYR A CA 1
ATOM 1548 C C . TYR A 1 213 ? 5.262 -14.062 11.689 1.00 81.19 213 TYR A C 1
ATOM 1550 O O . TYR A 1 213 ? 4.723 -13.890 12.782 1.00 81.19 213 TYR A O 1
ATOM 1558 N N . LEU A 1 214 ? 5.963 -15.166 11.407 1.00 82.25 214 LEU A N 1
ATOM 1559 C CA . LEU A 1 214 ? 6.110 -16.293 12.332 1.00 82.25 214 LEU A CA 1
ATOM 1560 C C . LEU A 1 214 ? 6.846 -15.891 13.613 1.00 82.25 214 LEU A C 1
ATOM 1562 O O . LEU A 1 214 ? 6.447 -16.297 14.703 1.00 82.25 214 LEU A O 1
ATOM 1566 N N . TYR A 1 215 ? 7.888 -15.066 13.497 1.00 83.06 215 TYR A N 1
ATOM 1567 C CA . TYR A 1 215 ? 8.623 -14.541 14.643 1.00 83.06 215 TYR A CA 1
ATOM 1568 C C . TYR A 1 215 ? 7.703 -13.755 15.578 1.00 83.06 215 TYR A C 1
ATOM 1570 O O . TYR A 1 215 ? 7.625 -14.072 16.764 1.00 83.06 215 TYR A O 1
ATOM 1578 N N . PHE A 1 216 ? 6.942 -12.790 15.051 1.00 78.25 216 PHE A N 1
ATOM 1579 C CA . PHE A 1 216 ? 6.008 -12.007 15.861 1.00 78.25 216 PHE A CA 1
ATOM 1580 C C . PHE A 1 216 ? 4.833 -12.835 16.389 1.00 78.25 216 PHE A C 1
ATOM 1582 O O . PHE A 1 216 ? 4.417 -12.629 17.527 1.00 78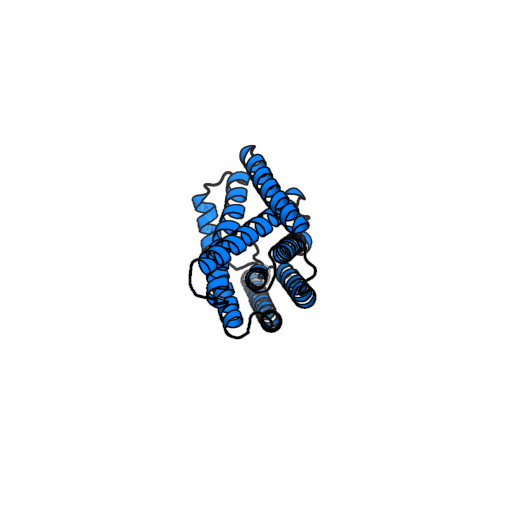.25 216 PHE A O 1
ATOM 1589 N N . ALA A 1 217 ? 4.311 -13.785 15.610 1.00 79.38 217 ALA A N 1
ATOM 1590 C CA . ALA A 1 217 ? 3.256 -14.689 16.065 1.00 79.38 217 ALA A CA 1
ATOM 1591 C C . ALA A 1 217 ? 3.717 -15.525 17.271 1.00 79.38 217 ALA A C 1
ATOM 1593 O O . ALA A 1 217 ? 3.011 -15.600 18.277 1.00 79.38 217 ALA A O 1
ATOM 1594 N N . ASN A 1 218 ? 4.936 -16.067 17.214 1.00 83.12 218 ASN A N 1
ATOM 1595 C CA . ASN A 1 218 ? 5.537 -16.808 18.322 1.00 83.12 218 ASN A CA 1
ATOM 1596 C C . ASN A 1 218 ? 5.833 -15.915 19.531 1.00 83.12 218 ASN A C 1
ATOM 1598 O O . ASN A 1 218 ? 5.613 -16.326 20.668 1.00 83.12 218 ASN A O 1
ATOM 1602 N N . LEU A 1 219 ? 6.306 -14.687 19.308 1.00 81.06 219 LEU A N 1
ATOM 1603 C CA . LEU A 1 219 ? 6.542 -13.717 20.379 1.00 81.06 219 LEU A CA 1
ATOM 1604 C C . LEU A 1 219 ? 5.246 -13.370 21.112 1.00 81.06 219 LEU A C 1
ATOM 1606 O O . LEU A 1 219 ? 5.207 -13.398 22.338 1.00 81.06 219 LEU A O 1
ATOM 1610 N N . ASN A 1 220 ? 4.170 -13.125 20.364 1.00 78.25 220 ASN A N 1
ATOM 1611 C CA . ASN A 1 220 ? 2.848 -12.874 20.927 1.00 78.25 220 ASN A CA 1
ATOM 1612 C C . ASN A 1 220 ? 2.329 -14.070 21.728 1.00 78.25 220 ASN A C 1
ATOM 1614 O O . ASN A 1 220 ? 1.775 -13.873 22.806 1.00 78.25 220 ASN A O 1
ATOM 1618 N N . ALA A 1 221 ? 2.532 -15.295 21.233 1.00 78.69 221 ALA A N 1
ATOM 1619 C CA . ALA A 1 221 ? 2.168 -16.507 21.960 1.00 78.69 221 ALA A CA 1
ATOM 1620 C C . ALA A 1 221 ? 2.943 -16.621 23.284 1.00 78.69 221 ALA A C 1
ATOM 1622 O O . ALA A 1 221 ? 2.337 -16.847 24.324 1.00 78.69 221 ALA A O 1
ATOM 1623 N N . ARG A 1 222 ? 4.260 -16.368 23.275 1.00 79.50 222 ARG A N 1
ATOM 1624 C CA . ARG A 1 222 ? 5.100 -16.386 24.488 1.00 79.50 222 ARG A CA 1
ATOM 1625 C C . ARG A 1 222 ? 4.691 -15.325 25.505 1.00 79.50 222 ARG A C 1
ATOM 1627 O O . ARG A 1 222 ? 4.610 -15.627 26.689 1.00 79.50 222 ARG A O 1
ATOM 1634 N N . VAL A 1 223 ? 4.417 -14.102 25.053 1.00 78.25 223 VAL A N 1
ATOM 1635 C CA . VAL A 1 223 ? 3.944 -13.016 25.925 1.00 78.25 223 VAL A CA 1
ATOM 1636 C C . VAL A 1 223 ? 2.575 -13.357 26.515 1.00 78.25 223 VAL A C 1
ATOM 1638 O O . VAL A 1 223 ? 2.363 -13.131 27.700 1.00 78.25 223 VAL A O 1
ATOM 1641 N N . ALA A 1 224 ? 1.667 -13.949 25.733 1.00 75.06 224 ALA A N 1
ATOM 1642 C CA . ALA A 1 224 ? 0.369 -14.399 26.234 1.00 75.06 224 ALA A CA 1
ATOM 1643 C C . ALA A 1 224 ? 0.504 -15.520 27.278 1.00 75.06 224 ALA A C 1
ATOM 1645 O O . ALA A 1 224 ? -0.177 -15.482 28.298 1.00 75.06 224 ALA A O 1
ATOM 1646 N N . SER A 1 225 ? 1.409 -16.480 27.060 1.00 76.50 225 SER A N 1
ATOM 1647 C CA . SER A 1 225 ? 1.703 -17.549 28.022 1.00 76.50 225 SER A CA 1
ATOM 1648 C C . SER A 1 225 ? 2.363 -17.033 29.304 1.00 76.50 225 SER A C 1
ATOM 1650 O O . SER A 1 225 ? 2.038 -17.523 30.376 1.00 76.50 225 SER A O 1
ATOM 1652 N N . ALA A 1 226 ? 3.249 -16.036 29.218 1.00 74.12 226 ALA A N 1
ATOM 1653 C CA . ALA A 1 226 ? 3.891 -15.422 30.386 1.00 74.12 226 ALA A CA 1
ATOM 1654 C C . ALA A 1 226 ? 2.960 -14.472 31.166 1.00 74.12 226 ALA A C 1
ATOM 1656 O O . ALA A 1 226 ? 3.165 -14.251 32.355 1.00 74.12 226 ALA A O 1
ATOM 1657 N N . ALA A 1 227 ? 1.952 -13.896 30.503 1.00 66.25 227 ALA A N 1
ATOM 1658 C CA . ALA A 1 227 ? 0.963 -13.013 31.118 1.00 66.25 227 ALA A CA 1
ATOM 1659 C C . ALA A 1 227 ? -0.191 -13.759 31.809 1.00 66.25 227 ALA A C 1
ATOM 1661 O O . ALA A 1 227 ? -0.978 -13.110 32.493 1.00 66.25 227 ALA A O 1
ATOM 1662 N N . MET A 1 228 ? -0.311 -15.083 31.642 1.00 55.47 228 MET A N 1
ATOM 1663 C CA . MET A 1 228 ? -1.149 -15.914 32.509 1.00 55.47 228 MET A CA 1
ATOM 1664 C C . MET A 1 228 ? -0.346 -16.230 33.775 1.00 55.47 228 MET A C 1
ATOM 1666 O O . MET A 1 228 ? 0.578 -17.043 33.705 1.00 55.47 228 MET A O 1
ATOM 1670 N N . PRO A 1 229 ? -0.627 -15.589 34.925 1.00 53.50 229 PRO A N 1
ATOM 1671 C CA . PRO A 1 229 ? 0.076 -15.914 36.145 1.00 53.50 229 PRO A CA 1
ATOM 1672 C C . PRO A 1 229 ? -0.346 -17.308 36.593 1.00 53.50 229 PRO A C 1
ATOM 1674 O O . PRO A 1 229 ? -1.486 -17.730 36.412 1.00 53.50 229 PRO A O 1
ATOM 1677 N N . VAL A 1 230 ? 0.607 -17.971 37.225 1.00 52.22 230 VAL A N 1
ATOM 1678 C CA . VAL A 1 230 ? 0.488 -19.061 38.189 1.00 52.22 230 VAL A CA 1
ATOM 1679 C C . VAL A 1 230 ? -0.628 -18.756 39.210 1.00 52.22 230 VAL A C 1
ATOM 1681 O O . VAL A 1 230 ? -0.358 -18.336 40.326 1.00 52.22 230 VAL A O 1
ATOM 1684 N N . SER A 1 231 ? -1.900 -18.878 38.826 1.00 47.62 231 SER A N 1
ATOM 1685 C CA . SER A 1 231 ? -3.049 -18.670 39.721 1.00 47.62 231 SER A CA 1
ATOM 1686 C C . SER A 1 231 ? -3.757 -19.971 40.077 1.00 47.62 231 SER A C 1
ATOM 1688 O O . SER A 1 231 ? -4.689 -19.946 40.862 1.00 47.62 231 SER A O 1
ATOM 1690 N N . VAL A 1 232 ? -3.320 -21.105 39.520 1.00 51.72 232 VAL A N 1
ATOM 1691 C CA . VAL A 1 232 ? -3.922 -22.414 39.820 1.00 51.72 232 VAL A CA 1
ATOM 1692 C C . VAL A 1 232 ? -3.141 -23.163 40.904 1.00 51.72 232 VAL A C 1
ATOM 1694 O O . VAL A 1 232 ? -3.740 -23.915 41.653 1.00 51.72 232 VAL A O 1
ATOM 1697 N N . SER A 1 233 ? -1.839 -22.907 41.086 1.00 49.31 233 SER A N 1
ATOM 1698 C CA . SER A 1 233 ? -1.051 -23.635 42.096 1.00 49.31 233 SER A CA 1
ATOM 1699 C C . SER A 1 233 ? -0.976 -22.962 43.470 1.00 49.31 233 SER A C 1
ATOM 1701 O O . SER A 1 233 ? -0.615 -23.629 44.428 1.00 49.31 233 SER A O 1
ATOM 1703 N N . GLN A 1 234 ? -1.310 -21.670 43.606 1.00 45.97 234 GLN A N 1
ATOM 1704 C CA . GLN A 1 234 ? -1.360 -21.031 44.932 1.00 45.97 234 GLN A CA 1
ATOM 1705 C C . GLN A 1 234 ? -2.724 -21.198 45.618 1.00 45.97 234 GLN A C 1
ATOM 1707 O O . GLN A 1 234 ? -2.760 -21.305 46.837 1.00 45.97 234 GLN A O 1
ATOM 1712 N N . GLU A 1 235 ? -3.842 -21.283 44.885 1.00 45.75 235 GLU A N 1
ATOM 1713 C CA . GLU A 1 235 ? -5.148 -21.551 45.516 1.00 45.75 235 GLU A CA 1
ATOM 1714 C C . GLU A 1 235 ? -5.262 -22.981 46.072 1.00 45.75 235 GLU A C 1
ATOM 1716 O O . GLU A 1 235 ? -5.911 -23.163 47.100 1.00 45.75 235 GLU A O 1
ATOM 1721 N N . GLU A 1 236 ? -4.582 -23.973 45.481 1.00 48.66 236 GLU A N 1
ATOM 1722 C CA . GLU A 1 236 ? -4.539 -25.341 46.027 1.00 48.66 236 GLU A CA 1
ATOM 1723 C C . GLU A 1 236 ? -3.629 -25.448 47.267 1.00 48.66 236 GLU A C 1
ATOM 1725 O O . GLU A 1 236 ? -4.023 -26.057 48.260 1.00 48.66 236 GLU A O 1
ATOM 1730 N N . GLU A 1 237 ? -2.477 -24.765 47.291 1.00 46.28 237 GLU A N 1
ATOM 1731 C CA . GLU A 1 237 ? -1.561 -24.784 48.447 1.00 46.28 237 GLU A CA 1
ATOM 1732 C C . GLU A 1 237 ? -2.121 -24.012 49.664 1.00 46.28 237 GLU A C 1
ATOM 1734 O O . GLU A 1 237 ? -1.894 -24.396 50.810 1.00 46.28 237 G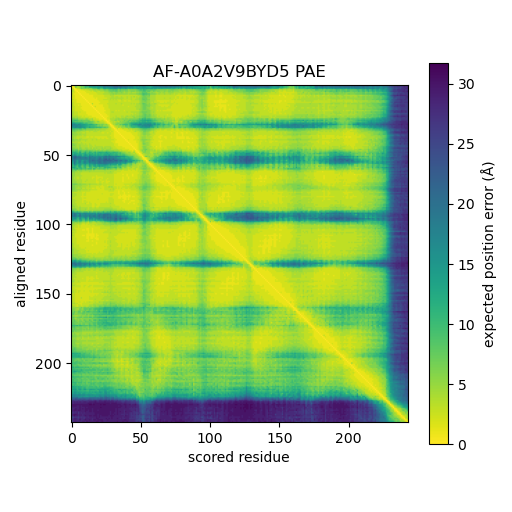LU A O 1
ATOM 1739 N N . TYR A 1 238 ? -2.937 -22.968 49.456 1.00 48.62 238 TYR A N 1
ATOM 1740 C CA . TYR A 1 238 ? -3.653 -22.295 50.555 1.00 48.62 238 TYR A CA 1
ATOM 1741 C C . TYR A 1 238 ? -4.922 -23.036 51.017 1.00 48.62 238 TYR A C 1
ATOM 1743 O O . TYR A 1 238 ? -5.390 -22.781 52.132 1.00 48.62 238 TYR A O 1
ATOM 1751 N N . ALA A 1 239 ? -5.481 -23.936 50.202 1.00 51.22 239 ALA A N 1
ATOM 1752 C CA . ALA A 1 239 ? -6.627 -24.762 50.579 1.00 51.22 239 ALA A CA 1
ATOM 1753 C C . ALA A 1 239 ? -6.217 -25.977 51.434 1.00 51.22 239 ALA A C 1
ATOM 1755 O O . ALA A 1 239 ? -6.911 -26.275 52.404 1.00 51.22 239 ALA A O 1
ATOM 1756 N N . GLU A 1 240 ? -5.074 -26.616 51.151 1.00 50.97 240 GLU A N 1
ATOM 1757 C CA . GLU A 1 240 ? -4.561 -27.750 51.947 1.00 50.97 240 GLU A CA 1
ATOM 1758 C C . GLU A 1 240 ? -4.028 -27.348 53.330 1.00 50.97 240 GLU A C 1
ATOM 1760 O O . GLU A 1 240 ? -4.130 -28.119 54.278 1.00 50.97 240 GLU A O 1
ATOM 1765 N N . VAL A 1 241 ? -3.512 -26.127 53.507 1.00 54.62 241 VAL A N 1
ATOM 1766 C CA . VAL A 1 241 ? -3.020 -25.661 54.824 1.00 54.62 241 VAL A CA 1
ATOM 1767 C C . VAL A 1 241 ? -4.172 -25.282 55.778 1.00 54.62 241 VAL A C 1
ATOM 1769 O O . VAL A 1 241 ? -3.951 -25.021 56.962 1.00 54.62 241 VAL A O 1
ATOM 1772 N N . ARG A 1 242 ? -5.421 -25.246 55.287 1.00 49.69 242 ARG A N 1
ATOM 1773 C CA . ARG A 1 242 ? -6.611 -24.839 56.057 1.00 49.69 242 ARG A CA 1
ATOM 1774 C C . ARG A 1 242 ? -7.593 -25.975 56.371 1.00 49.69 242 ARG A C 1
ATOM 1776 O O . ARG A 1 242 ? -8.600 -25.695 57.025 1.00 49.69 242 ARG A O 1
ATOM 1783 N N . SER A 1 243 ? -7.322 -27.199 55.914 1.00 47.84 243 SER A N 1
ATOM 1784 C CA . SER A 1 243 ? -8.088 -28.424 56.210 1.00 47.84 243 SER A CA 1
ATOM 1785 C C . SER A 1 243 ? -7.385 -29.287 57.246 1.00 47.84 243 SER A C 1
ATOM 1787 O O . SER A 1 243 ? -8.086 -29.805 58.140 1.00 47.84 243 SER A O 1
#

Secondary structure (DSSP, 8-state):
--HHHHHHHHHHHHHHHHHHHHHHHT---TTHHHHHHHHHHHHHHHH-PEEPTT-SSEE-THHHHHHHHHHHS-HHHHHHHHHHHHHHHHHTS-SS---HHHHHHHHHHHHHHHHHHHHHHHHHHHHSS---HHHHHHHHHHHHHHHHHHHHHHHHHHHHT--HHHHHHHHHHHHHHHHHHHHHHHHHHHHHS-GGGHHHHHHHHHHHHHHHHHHHHHHHHHHHHHTS-S-SHHHHHHHHTT-

Sequence (243 aa):
MPSQAKAYIALVIGAGTLLSLLAAGSWSSVNLRPFAIYLGLAALASALKVRIPGMEGTISPNFVFLLLGIVALQFSQVAVISLAAALVQSLWASAKRPRLLQVAFSAAALVLSSALANKFAHLVLAGSSTDSAVVCVILAGSIYFPVNSGLVSMVIGLAEGRPLKQVCLRCYQWAFPYFMGGIAFAGLVSGAYAPSMLWKGALVLLPATVLAYLYFANLNARVASAAMPVSVSQEEEYAEVRS